Protein AF-A0A957GDH5-F1 (afdb_monomer_lite)

Sequence (197 aa):
MNHSPNLYALMIRLTAIHNGRLHSTQGHLAHAAFLNIVQQVDPVLSEALHDKNGRKPFTLSPLHGFGHGHKGQLNISAGQSGWLRVTLLDPTLFQTFIRYFLEGHTAPTLRLERMQFAISEILSTPGSHPLAGSTSLAELEAKWAAIPNPPTTIPLTFRTPTAFTMRNSPFRHMHILPDPPLVFGELASYWDGLTGS

Structure (mmCIF, N/CA/C/O backbone):
data_AF-A0A957GDH5-F1
#
_entry.id   AF-A0A957GDH5-F1
#
loop_
_atom_site.group_PDB
_atom_site.id
_atom_site.type_symbol
_atom_site.label_atom_id
_atom_site.label_alt_id
_atom_site.label_comp_id
_atom_site.label_asym_id
_atom_site.label_entity_id
_atom_site.label_seq_id
_atom_site.pdbx_PDB_ins_code
_atom_site.Cartn_x
_atom_site.Cartn_y
_atom_site.Cartn_z
_atom_site.occupancy
_atom_site.B_iso_or_equiv
_atom_site.auth_seq_id
_atom_site.auth_comp_id
_atom_site.auth_asym_id
_atom_site.auth_atom_id
_atom_site.pdbx_PDB_model_num
ATOM 1 N N . MET A 1 1 ? 1.009 5.522 -27.003 1.00 44.62 1 MET A N 1
ATOM 2 C CA . MET A 1 1 ? -0.258 4.805 -26.740 1.00 44.62 1 MET A CA 1
ATOM 3 C C . MET A 1 1 ? -0.539 4.939 -25.255 1.00 44.62 1 MET A C 1
ATOM 5 O O . MET A 1 1 ? 0.403 4.799 -24.489 1.00 44.62 1 MET A O 1
ATOM 9 N N . ASN A 1 2 ? -1.758 5.304 -24.852 1.00 53.12 2 ASN A N 1
ATOM 10 C CA . ASN A 1 2 ? -2.101 5.427 -23.433 1.00 53.12 2 ASN A CA 1
ATOM 11 C C . ASN A 1 2 ? -2.545 4.043 -22.953 1.00 53.12 2 ASN A C 1
ATOM 13 O O . ASN A 1 2 ? -3.571 3.541 -23.412 1.00 53.12 2 ASN A O 1
ATOM 17 N N . HIS A 1 3 ? -1.742 3.393 -22.119 1.00 72.50 3 HIS A N 1
ATOM 18 C CA . HIS A 1 3 ? -2.070 2.075 -21.591 1.00 72.50 3 HIS A CA 1
ATOM 19 C C . HIS A 1 3 ? -2.931 2.248 -20.339 1.00 72.50 3 HIS A C 1
ATOM 21 O O . HIS A 1 3 ? -2.605 3.053 -19.470 1.00 72.50 3 HIS A O 1
ATOM 27 N N . SER A 1 4 ? -4.038 1.509 -20.231 1.00 81.44 4 SER A N 1
ATOM 28 C CA . SER A 1 4 ? -4.811 1.489 -18.987 1.00 81.44 4 SER A CA 1
ATOM 29 C C . SER A 1 4 ? -3.914 1.008 -17.839 1.00 81.44 4 SER A C 1
ATOM 31 O O . SER A 1 4 ? -3.176 0.035 -18.023 1.00 81.44 4 SER A O 1
ATOM 33 N N . PRO A 1 5 ? -3.940 1.668 -16.667 1.00 85.31 5 PRO A N 1
ATOM 34 C CA . PRO A 1 5 ? -3.091 1.274 -15.555 1.00 85.31 5 PRO A CA 1
ATOM 35 C C . PRO A 1 5 ? -3.451 -0.137 -15.088 1.00 85.31 5 PRO A C 1
ATOM 37 O O . PRO A 1 5 ? -4.618 -0.522 -15.092 1.00 85.31 5 PRO A O 1
ATOM 40 N N . ASN A 1 6 ? -2.441 -0.898 -14.680 1.00 92.69 6 ASN A N 1
ATOM 41 C CA . ASN A 1 6 ? -2.612 -2.203 -14.036 1.00 92.69 6 ASN A CA 1
ATOM 42 C C . ASN A 1 6 ? -1.794 -2.349 -12.745 1.00 92.69 6 ASN A C 1
ATOM 44 O O . ASN A 1 6 ? -1.916 -3.354 -12.051 1.00 92.69 6 ASN A O 1
ATOM 48 N N . LEU A 1 7 ? -1.024 -1.318 -12.391 1.00 95.75 7 LEU A N 1
ATOM 49 C CA . LEU A 1 7 ? -0.280 -1.201 -11.147 1.00 95.75 7 LEU A CA 1
ATOM 50 C C . LEU A 1 7 ? -0.734 0.063 -10.421 1.00 95.75 7 LEU A C 1
ATOM 52 O O . LEU A 1 7 ? -0.717 1.156 -10.993 1.00 95.75 7 LEU A O 1
ATOM 56 N N . TYR A 1 8 ? -1.099 -0.073 -9.150 1.00 97.50 8 TYR A N 1
ATOM 57 C CA . TYR A 1 8 ? -1.657 1.018 -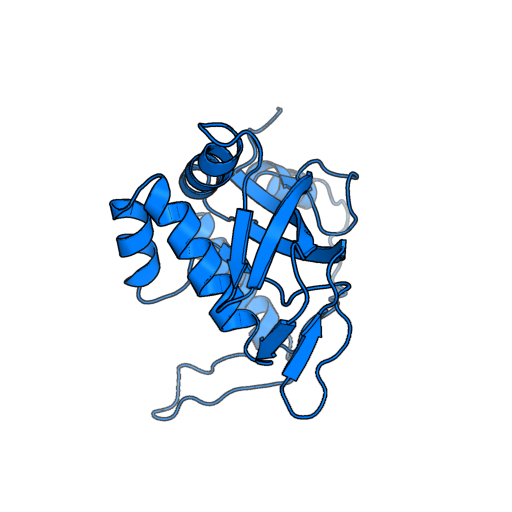8.356 1.00 97.50 8 TYR A CA 1
ATOM 58 C C . TYR A 1 8 ? -0.946 1.147 -7.012 1.00 97.50 8 TYR A C 1
ATOM 60 O O . TYR A 1 8 ? -0.637 0.156 -6.352 1.00 97.50 8 TYR A O 1
ATOM 68 N N . ALA A 1 9 ? -0.737 2.382 -6.575 1.00 97.75 9 ALA A N 1
ATOM 69 C CA . ALA A 1 9 ? -0.311 2.758 -5.240 1.00 97.75 9 ALA A CA 1
ATOM 70 C C . ALA A 1 9 ? -1.276 3.824 -4.712 1.00 97.75 9 ALA A C 1
ATOM 72 O O . ALA A 1 9 ? -1.315 4.952 -5.201 1.00 97.75 9 ALA A O 1
ATOM 73 N N . LEU A 1 10 ? -2.068 3.440 -3.719 1.00 97.56 10 LEU A N 1
ATOM 74 C CA . LEU A 1 10 ? -3.101 4.248 -3.096 1.00 97.56 10 LEU A CA 1
ATOM 75 C C . LEU A 1 10 ? -2.605 4.760 -1.748 1.00 97.56 10 LEU A C 1
ATOM 77 O O . LEU A 1 10 ? -2.034 4.002 -0.961 1.00 97.56 10 LEU A O 1
ATOM 81 N N . MET A 1 11 ? -2.873 6.026 -1.458 1.00 97.44 11 MET A N 1
ATOM 82 C CA . MET A 1 11 ? -2.722 6.608 -0.128 1.00 97.44 11 MET A CA 1
ATOM 83 C C . MET A 1 11 ? -4.110 6.932 0.406 1.00 97.44 11 MET A C 1
ATOM 85 O O . MET A 1 11 ? -4.812 7.770 -0.154 1.00 97.44 11 MET A O 1
ATOM 89 N N . ILE A 1 12 ? -4.507 6.248 1.474 1.00 96.50 12 ILE A N 1
ATOM 90 C CA . ILE A 1 12 ? -5.831 6.369 2.085 1.00 96.50 12 ILE A CA 1
ATOM 91 C C . ILE A 1 12 ? -5.695 7.201 3.351 1.00 96.50 12 ILE A C 1
ATOM 93 O O . ILE A 1 12 ? -4.958 6.817 4.267 1.00 96.50 12 ILE A O 1
ATOM 97 N N . ARG A 1 13 ? -6.394 8.334 3.406 1.00 96.75 13 ARG A N 1
ATOM 98 C CA . ARG A 1 13 ? -6.411 9.202 4.579 1.00 96.75 13 ARG A CA 1
ATOM 99 C C . ARG A 1 13 ? -7.365 8.642 5.616 1.00 96.75 13 ARG A C 1
ATOM 101 O O . ARG A 1 13 ? -8.547 8.452 5.345 1.00 96.75 13 ARG A O 1
ATOM 108 N N . LEU A 1 14 ? -6.839 8.408 6.810 1.00 96.31 14 LEU A N 1
ATOM 109 C CA . LEU A 1 14 ? -7.567 7.859 7.945 1.00 96.31 14 LEU A CA 1
ATOM 110 C C . LEU A 1 14 ? -7.662 8.916 9.037 1.00 96.31 14 LEU A C 1
ATOM 112 O O . LEU A 1 14 ? -6.634 9.448 9.452 1.00 96.31 14 LEU A O 1
ATOM 116 N N . THR A 1 15 ? -8.865 9.174 9.540 1.00 97.25 15 THR A N 1
ATOM 117 C CA . THR A 1 15 ? -9.100 10.060 10.687 1.00 97.25 15 THR A CA 1
ATOM 118 C C . THR A 1 15 ? -9.806 9.284 11.788 1.00 97.25 15 THR A C 1
ATOM 120 O O . THR A 1 15 ? -10.878 8.723 11.569 1.00 97.25 15 THR A O 1
ATOM 123 N N . ALA A 1 16 ? -9.205 9.221 12.974 1.00 96.88 16 ALA A N 1
ATOM 124 C CA . ALA A 1 16 ? -9.769 8.485 14.098 1.00 96.88 16 ALA A CA 1
ATOM 125 C C . ALA A 1 16 ? -11.077 9.128 14.576 1.00 96.88 16 ALA A C 1
ATOM 127 O O . ALA A 1 16 ? -11.121 10.329 14.842 1.00 96.88 16 ALA A O 1
ATOM 128 N N . ILE A 1 17 ? -12.135 8.329 14.713 1.00 97.12 17 ILE A N 1
ATOM 129 C CA . ILE A 1 17 ? -13.461 8.824 15.122 1.00 97.12 17 ILE A CA 1
ATOM 130 C C . ILE A 1 17 ? -13.530 9.033 16.642 1.00 97.12 17 ILE A C 1
ATOM 132 O O . ILE A 1 17 ? -14.209 9.932 17.128 1.00 97.12 17 ILE A O 1
ATOM 136 N N . HIS A 1 18 ? -12.797 8.223 17.402 1.00 96.94 18 HIS A N 1
ATOM 137 C CA . HIS A 1 18 ? -12.771 8.259 18.859 1.00 96.94 18 HIS A CA 1
ATOM 138 C C . HIS A 1 18 ? -11.351 8.029 19.386 1.00 96.94 18 HIS A C 1
ATOM 140 O O . HIS A 1 18 ? -10.468 7.567 18.662 1.00 96.94 18 HIS A O 1
ATOM 146 N N . ASN A 1 19 ? -11.138 8.329 20.669 1.00 96.81 19 ASN A N 1
ATOM 147 C CA . ASN A 1 19 ? -9.890 8.005 21.356 1.00 96.81 19 ASN A CA 1
ATOM 148 C C . ASN A 1 19 ? -9.729 6.484 21.480 1.00 96.81 19 ASN A C 1
ATOM 150 O O . ASN A 1 19 ? -10.710 5.758 21.668 1.00 96.81 19 ASN A O 1
ATOM 154 N N . GLY A 1 20 ? -8.492 5.999 21.467 1.00 94.19 20 GLY A N 1
ATOM 155 C CA . GLY A 1 20 ? -8.203 4.619 21.830 1.00 94.19 20 GLY A CA 1
ATOM 156 C C . GLY A 1 20 ? -6.761 4.214 21.581 1.00 94.19 20 GLY A C 1
ATOM 157 O O . GLY A 1 20 ? -5.855 5.047 21.529 1.00 94.19 20 GLY A O 1
ATOM 158 N N . ARG A 1 21 ? -6.540 2.902 21.501 1.00 92.00 21 ARG A N 1
ATOM 159 C CA . ARG A 1 21 ? -5.210 2.310 21.357 1.00 92.00 21 ARG A CA 1
ATOM 160 C C . ARG A 1 21 ? -5.215 1.243 20.277 1.00 92.00 21 ARG A C 1
ATOM 162 O O . ARG A 1 21 ? -6.185 0.499 20.166 1.00 92.00 21 ARG A O 1
ATOM 169 N N . LEU A 1 22 ? -4.114 1.157 19.539 1.00 89.88 22 LEU A N 1
ATOM 170 C CA . LEU A 1 22 ? -3.811 0.055 18.629 1.00 89.88 22 LEU A CA 1
ATOM 171 C C . LEU A 1 22 ? -2.567 -0.686 19.101 1.00 89.88 22 LEU A C 1
ATOM 173 O O . LEU A 1 22 ? -1.592 -0.063 19.529 1.00 89.88 22 LEU A O 1
ATOM 177 N N . HIS A 1 23 ? -2.567 -2.007 18.975 1.00 86.00 23 HIS A N 1
ATOM 178 C CA . HIS A 1 23 ? -1.349 -2.787 19.172 1.00 86.00 23 HIS A CA 1
ATOM 179 C C . HIS A 1 23 ? -0.345 -2.529 18.038 1.00 86.00 23 HIS A C 1
ATOM 181 O O . HIS A 1 23 ? -0.705 -2.209 16.902 1.00 86.00 23 HIS A O 1
ATOM 187 N N . SER A 1 24 ? 0.947 -2.672 18.336 1.00 70.38 24 SER A N 1
ATOM 188 C CA . SER A 1 24 ? 2.042 -2.403 17.395 1.00 70.38 24 SER A CA 1
ATOM 189 C C . SER A 1 24 ? 2.100 -3.362 16.202 1.00 70.38 24 SER A C 1
ATOM 191 O O . SER A 1 24 ? 2.853 -3.103 15.264 1.00 70.38 24 SER A O 1
ATOM 193 N N . THR A 1 25 ? 1.281 -4.417 16.164 1.00 73.94 25 THR A N 1
ATOM 194 C CA . THR A 1 25 ? 1.127 -5.341 15.025 1.00 73.94 25 THR A CA 1
ATOM 195 C C . THR A 1 25 ? 0.316 -4.731 13.878 1.00 73.94 25 THR A C 1
ATOM 197 O O . THR A 1 25 ? -0.559 -5.373 13.295 1.00 73.94 25 THR A O 1
ATOM 200 N N . GLN A 1 26 ? 0.613 -3.480 13.530 1.00 74.69 26 GLN A N 1
ATOM 201 C CA . GLN A 1 26 ? -0.149 -2.685 12.568 1.00 74.69 26 GLN A CA 1
ATOM 202 C C . GLN A 1 26 ? -0.231 -3.349 11.188 1.00 74.69 26 GLN A C 1
ATOM 204 O O . GLN A 1 26 ? -1.259 -3.236 10.532 1.00 74.69 26 GLN A O 1
ATOM 209 N N . GLY A 1 27 ? 0.800 -4.098 10.773 1.00 79.75 27 GLY A N 1
ATOM 210 C CA . GLY A 1 27 ? 0.798 -4.828 9.500 1.00 79.75 27 GLY A CA 1
ATOM 211 C C . GLY A 1 27 ? -0.289 -5.908 9.415 1.00 79.75 27 GLY A C 1
ATOM 212 O O . GLY A 1 27 ? -1.018 -5.964 8.429 1.00 79.75 27 GLY A O 1
ATOM 213 N N . HIS A 1 28 ? -0.463 -6.722 10.465 1.00 84.38 28 HIS A N 1
ATOM 214 C CA . HIS A 1 28 ? -1.539 -7.723 10.507 1.00 84.38 28 HIS A CA 1
ATOM 215 C C . HIS A 1 28 ? -2.920 -7.071 10.575 1.00 84.38 28 HIS A C 1
ATOM 217 O O . HIS A 1 28 ? -3.854 -7.542 9.930 1.00 84.38 28 HIS A O 1
ATOM 223 N N . LEU A 1 29 ? -3.041 -5.968 11.317 1.00 88.06 29 LEU A N 1
ATOM 224 C CA . LEU A 1 29 ? -4.296 -5.227 11.418 1.00 88.06 29 LEU A CA 1
ATOM 225 C C . LEU A 1 29 ? -4.695 -4.619 10.073 1.00 88.06 29 LEU A C 1
ATOM 227 O O . LEU A 1 29 ? -5.838 -4.780 9.652 1.00 88.06 29 LEU A O 1
ATOM 231 N N . ALA A 1 30 ? -3.751 -3.980 9.378 1.00 90.56 30 ALA A N 1
ATOM 232 C CA . ALA A 1 30 ? -3.972 -3.440 8.043 1.00 90.56 30 ALA A CA 1
ATOM 233 C C . ALA A 1 30 ? -4.367 -4.551 7.062 1.00 90.56 30 ALA A C 1
ATOM 235 O O . ALA A 1 30 ? -5.313 -4.378 6.299 1.00 90.56 30 ALA A O 1
ATOM 236 N N . HIS A 1 31 ? -3.697 -5.707 7.116 1.00 91.88 31 HIS A N 1
ATOM 237 C CA . HIS A 1 31 ? -4.020 -6.855 6.268 1.00 91.88 31 HIS A CA 1
ATOM 238 C C . HIS A 1 31 ? -5.434 -7.389 6.515 1.00 91.88 31 HIS A C 1
ATOM 240 O O . HIS A 1 31 ? -6.183 -7.598 5.564 1.00 91.88 31 HIS A O 1
ATOM 246 N N . ALA A 1 32 ? -5.830 -7.570 7.776 1.00 91.00 32 ALA A N 1
ATOM 247 C CA . ALA A 1 32 ? -7.188 -7.986 8.114 1.00 91.00 32 ALA A CA 1
ATOM 248 C C . ALA A 1 32 ? -8.232 -6.949 7.665 1.00 91.00 32 ALA A C 1
ATOM 250 O O . ALA A 1 32 ? -9.254 -7.314 7.092 1.00 91.00 32 ALA A O 1
ATOM 251 N N . ALA A 1 33 ? -7.972 -5.655 7.872 1.00 92.50 33 ALA A N 1
ATOM 252 C CA . ALA A 1 33 ? -8.868 -4.591 7.424 1.00 92.50 33 ALA A CA 1
ATOM 253 C C . ALA A 1 33 ? -9.019 -4.555 5.899 1.00 92.50 33 ALA A C 1
ATOM 255 O O . ALA A 1 33 ? -10.134 -4.409 5.405 1.00 92.50 33 ALA A O 1
ATOM 256 N N . PHE A 1 34 ? -7.923 -4.739 5.161 1.00 95.12 34 PHE A N 1
ATOM 257 C CA . PHE A 1 34 ? -7.943 -4.825 3.704 1.00 95.12 34 PHE A CA 1
ATOM 258 C C . PHE A 1 34 ? -8.817 -5.988 3.219 1.00 95.12 34 PHE A C 1
ATOM 260 O O . PHE A 1 34 ? -9.721 -5.769 2.416 1.00 95.12 34 PHE A O 1
ATOM 267 N N . LEU A 1 35 ? -8.616 -7.200 3.748 1.00 94.50 35 LEU A N 1
ATOM 268 C CA . LEU A 1 35 ? -9.430 -8.359 3.363 1.00 94.50 35 LEU A CA 1
ATOM 269 C C . LEU A 1 35 ? -10.904 -8.201 3.751 1.00 94.50 35 LEU A C 1
ATOM 271 O O . LEU A 1 35 ? -11.767 -8.597 2.976 1.00 94.50 35 LEU A O 1
ATOM 275 N N . ASN A 1 36 ? -11.207 -7.573 4.891 1.00 92.88 36 ASN A N 1
ATOM 276 C CA . ASN A 1 36 ? -12.587 -7.269 5.285 1.00 92.88 36 ASN A CA 1
ATOM 277 C C . ASN A 1 36 ? -13.267 -6.279 4.325 1.00 92.88 36 ASN A C 1
ATOM 279 O O . ASN A 1 36 ? -14.472 -6.372 4.105 1.00 92.88 36 ASN A O 1
ATOM 283 N N . ILE A 1 37 ? -12.524 -5.315 3.773 1.00 93.19 37 ILE A N 1
ATOM 284 C CA . ILE A 1 37 ? -13.043 -4.394 2.752 1.00 93.19 37 ILE A CA 1
ATOM 285 C C . ILE A 1 37 ? -13.330 -5.160 1.461 1.00 93.19 37 ILE A C 1
ATOM 287 O O . ILE A 1 37 ? -14.431 -5.062 0.928 1.00 93.19 37 ILE A O 1
ATOM 291 N N . VAL A 1 38 ? -12.376 -5.971 0.993 1.00 95.12 38 VAL A N 1
ATOM 292 C CA . VAL A 1 38 ? -12.567 -6.797 -0.209 1.00 95.12 38 VAL A CA 1
ATOM 293 C C . VAL A 1 38 ? -13.747 -7.751 -0.021 1.00 95.12 38 VAL A C 1
ATOM 295 O O . VAL A 1 38 ? -14.595 -7.832 -0.896 1.00 95.12 38 VAL A O 1
ATOM 298 N N . GLN A 1 39 ? -13.870 -8.392 1.144 1.00 94.81 39 GLN A N 1
ATOM 299 C CA . GLN A 1 39 ? -14.944 -9.340 1.453 1.00 94.81 39 GLN A CA 1
ATOM 300 C C . GLN A 1 39 ? -16.341 -8.713 1.385 1.00 94.81 39 GLN A C 1
ATOM 302 O O . GLN A 1 39 ? -17.285 -9.389 0.993 1.00 94.81 39 GLN A O 1
ATOM 307 N N . GLN A 1 40 ? -16.490 -7.438 1.754 1.00 92.00 40 GLN A N 1
ATOM 308 C CA . GLN A 1 40 ? -17.781 -6.742 1.679 1.00 92.00 40 GLN A CA 1
ATOM 309 C C . GLN A 1 40 ? -18.260 -6.523 0.242 1.00 92.00 40 GLN A C 1
ATOM 311 O O . GLN A 1 40 ? -19.450 -6.316 0.022 1.00 92.00 40 GLN A O 1
ATOM 316 N N . VAL A 1 41 ? -17.345 -6.573 -0.724 1.00 94.00 41 VAL A N 1
ATOM 317 C CA . VAL A 1 41 ? -17.631 -6.326 -2.138 1.00 94.00 41 VAL A CA 1
ATOM 318 C C . VAL A 1 41 ? -17.583 -7.611 -2.964 1.00 94.00 41 VAL A C 1
ATOM 320 O O . VAL A 1 41 ? -18.378 -7.777 -3.887 1.00 94.00 41 VAL A O 1
ATOM 323 N N . ASP A 1 42 ? -16.644 -8.499 -2.651 1.00 95.69 42 ASP A N 1
ATOM 324 C CA . ASP A 1 42 ? -16.438 -9.798 -3.284 1.00 95.69 42 ASP A CA 1
ATOM 325 C C . ASP A 1 42 ? -15.860 -10.796 -2.253 1.00 95.69 42 ASP A C 1
ATOM 327 O O . ASP A 1 42 ? -14.641 -10.857 -2.028 1.00 95.69 42 ASP A O 1
ATOM 331 N N . PRO A 1 43 ? -16.729 -11.581 -1.585 1.00 96.00 43 PRO A N 1
ATOM 332 C CA . PRO A 1 43 ? -16.304 -12.595 -0.624 1.00 96.00 43 PRO A CA 1
ATOM 333 C C . PRO A 1 43 ? -15.394 -13.667 -1.230 1.00 96.00 43 PRO A C 1
ATOM 335 O O . PRO A 1 43 ? -14.453 -14.100 -0.567 1.00 96.00 43 PRO A O 1
ATOM 338 N N . VAL A 1 44 ? -15.642 -14.060 -2.486 1.00 96.25 44 VAL A N 1
ATOM 339 C CA . VAL A 1 44 ? -14.895 -15.125 -3.173 1.00 96.25 44 VAL A CA 1
ATOM 340 C C . VAL A 1 44 ? -13.470 -14.663 -3.460 1.00 96.25 44 VAL A C 1
ATOM 342 O O . VAL A 1 44 ? -12.514 -15.394 -3.197 1.00 96.25 44 VAL A O 1
ATOM 345 N N . LEU A 1 45 ? -13.299 -13.424 -3.931 1.00 95.25 45 LEU A N 1
ATOM 346 C CA . LEU A 1 45 ? -11.972 -12.842 -4.121 1.00 95.25 45 LEU A CA 1
ATOM 347 C C . LEU A 1 45 ? -11.216 -12.711 -2.792 1.00 95.25 45 LEU A C 1
ATOM 349 O O . LEU A 1 45 ? -10.015 -12.977 -2.743 1.00 95.25 45 LEU A O 1
ATOM 353 N N . SER A 1 46 ? -11.896 -12.319 -1.711 1.00 95.50 46 SER A N 1
ATOM 354 C CA . SER A 1 46 ? -11.264 -12.207 -0.390 1.00 95.50 46 SER A CA 1
ATOM 355 C C . SER A 1 46 ? -10.758 -13.556 0.130 1.00 95.50 46 SER A C 1
ATOM 357 O O . SER A 1 46 ? -9.612 -13.644 0.577 1.00 95.50 46 SER A O 1
ATOM 359 N N . GLU A 1 47 ? -11.559 -14.619 -0.000 1.00 93.50 47 GLU A N 1
ATOM 360 C CA . GLU A 1 47 ? -11.168 -15.988 0.359 1.00 93.50 47 GLU A CA 1
ATOM 361 C C . GLU A 1 47 ? -9.986 -16.471 -0.492 1.00 93.50 47 GLU A C 1
ATOM 363 O O . GLU A 1 47 ? -8.962 -16.896 0.046 1.00 93.50 47 GLU A O 1
ATOM 368 N N . ALA A 1 48 ? -10.038 -16.268 -1.813 1.00 93.00 48 ALA A N 1
ATOM 369 C CA . ALA A 1 48 ? -8.934 -16.608 -2.707 1.00 93.00 48 ALA A CA 1
ATOM 370 C C . ALA A 1 48 ? -7.626 -15.873 -2.348 1.00 93.00 48 ALA A C 1
ATOM 372 O O . ALA A 1 48 ? -6.541 -16.452 -2.428 1.00 93.00 48 ALA A O 1
ATOM 373 N N . LEU A 1 49 ? -7.694 -14.603 -1.930 1.00 93.19 49 LEU A N 1
ATOM 374 C CA . LEU A 1 49 ? -6.532 -13.829 -1.468 1.00 93.19 49 LEU A CA 1
ATOM 375 C C . LEU A 1 49 ? -6.037 -14.257 -0.084 1.00 93.19 49 LEU A C 1
ATOM 377 O O . LEU A 1 49 ? -4.843 -14.111 0.219 1.00 93.19 49 LEU A O 1
ATOM 381 N N . HIS A 1 50 ? -6.937 -14.720 0.778 1.00 89.00 50 HIS A N 1
ATOM 382 C CA . HIS A 1 50 ? -6.599 -15.253 2.088 1.00 89.00 50 HIS A CA 1
ATOM 383 C C . HIS A 1 50 ? -5.809 -16.558 1.945 1.00 89.00 50 HIS A C 1
ATOM 385 O O . HIS A 1 50 ? -4.693 -16.636 2.466 1.00 89.00 50 HIS A O 1
ATOM 391 N N . ASP A 1 51 ? -6.336 -17.495 1.156 1.00 87.12 51 ASP A N 1
ATOM 392 C CA . ASP A 1 51 ? -5.831 -18.863 0.997 1.00 87.12 51 ASP A CA 1
ATOM 393 C C . ASP A 1 51 ? -4.672 -18.984 0.007 1.00 87.12 51 ASP A C 1
ATOM 395 O O . ASP A 1 51 ? -4.034 -20.036 -0.096 1.00 87.12 51 ASP A O 1
ATOM 399 N N . LYS A 1 52 ? -4.360 -17.904 -0.722 1.00 84.94 52 LYS A N 1
ATOM 400 C CA . LYS A 1 52 ? -3.242 -17.874 -1.666 1.00 84.94 52 LYS A CA 1
ATOM 401 C C . LYS A 1 52 ? -1.932 -18.224 -0.960 1.00 84.94 52 LYS A C 1
ATOM 403 O O . LYS A 1 52 ? -1.293 -17.391 -0.313 1.00 84.94 52 LYS A O 1
ATOM 408 N N . ASN A 1 53 ? -1.482 -19.452 -1.189 1.00 73.06 53 ASN A N 1
ATOM 409 C CA . ASN A 1 53 ? -0.147 -19.906 -0.842 1.00 73.06 53 ASN A CA 1
ATOM 410 C C . ASN A 1 53 ? 0.858 -19.248 -1.793 1.00 73.06 53 ASN A C 1
ATOM 412 O O . ASN A 1 53 ? 1.003 -19.651 -2.943 1.00 73.06 53 ASN A O 1
ATOM 416 N N . GLY A 1 54 ? 1.539 -18.201 -1.327 1.00 77.00 54 GLY A N 1
ATOM 417 C CA . GLY A 1 54 ? 2.550 -17.499 -2.114 1.00 77.00 54 GLY A CA 1
ATOM 418 C C . GLY A 1 54 ? 2.440 -15.983 -2.020 1.00 77.00 54 GLY A C 1
ATOM 419 O O . GLY A 1 54 ? 2.026 -15.432 -1.002 1.00 77.00 54 GLY A O 1
ATOM 420 N N . ARG A 1 55 ? 2.877 -15.299 -3.081 1.00 81.81 55 ARG A N 1
ATOM 421 C CA . ARG A 1 55 ? 2.875 -13.835 -3.138 1.00 81.81 55 ARG A CA 1
ATOM 422 C C . ARG A 1 55 ? 1.457 -13.323 -3.333 1.00 81.81 55 ARG A C 1
ATOM 424 O O . ARG A 1 55 ? 0.774 -13.707 -4.281 1.00 81.81 55 ARG A O 1
ATOM 431 N N . LYS A 1 56 ? 1.028 -12.436 -2.441 1.00 90.56 56 LYS A N 1
ATOM 432 C CA . LYS A 1 56 ? -0.241 -11.727 -2.581 1.00 90.56 56 LYS A CA 1
ATOM 433 C C . LYS A 1 56 ? -0.054 -10.564 -3.563 1.00 90.56 56 LYS A C 1
ATOM 435 O O . LYS A 1 56 ? 0.981 -9.904 -3.496 1.00 90.56 56 LYS A O 1
ATOM 440 N N . PRO A 1 57 ? -1.025 -10.276 -4.447 1.00 93.25 57 PRO A N 1
ATOM 441 C CA . PRO A 1 57 ? -0.927 -9.196 -5.433 1.00 93.25 57 PRO A CA 1
ATOM 442 C C . PRO A 1 57 ? -1.157 -7.808 -4.805 1.00 93.25 57 PRO A C 1
ATOM 444 O O . PRO A 1 57 ? -1.678 -6.900 -5.450 1.00 93.25 57 PRO A O 1
ATOM 447 N N . PHE A 1 58 ? -0.806 -7.635 -3.529 1.00 95.38 58 PHE A N 1
ATOM 448 C CA . PHE A 1 58 ? -0.936 -6.373 -2.820 1.00 95.38 58 PHE A CA 1
ATOM 449 C C . PHE A 1 58 ? 0.110 -6.214 -1.715 1.00 95.38 58 PHE A C 1
ATOM 451 O O . PHE A 1 58 ? 0.6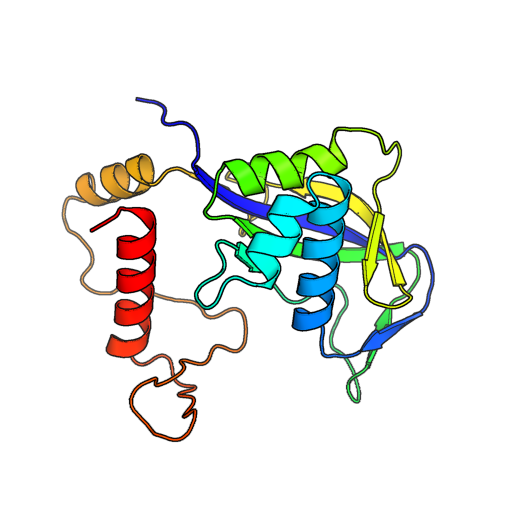17 -7.196 -1.171 1.00 95.38 58 PHE A O 1
ATOM 458 N N . THR A 1 59 ? 0.400 -4.966 -1.345 1.00 94.62 59 THR A N 1
ATOM 459 C CA . THR A 1 59 ? 1.180 -4.633 -0.143 1.00 94.62 59 THR A CA 1
ATOM 460 C C . THR A 1 59 ? 0.470 -3.568 0.679 1.00 94.62 59 THR A C 1
ATOM 462 O O . THR A 1 59 ? -0.312 -2.778 0.146 1.00 94.62 59 THR A O 1
ATOM 465 N N . LEU A 1 60 ? 0.745 -3.552 1.982 1.00 94.81 60 LEU A N 1
ATOM 466 C CA . LEU A 1 60 ? 0.183 -2.598 2.933 1.00 94.81 60 LEU A CA 1
ATOM 467 C C . LEU A 1 60 ? 1.311 -2.019 3.778 1.00 94.81 60 LEU A C 1
ATOM 469 O O . LEU A 1 60 ? 2.160 -2.764 4.273 1.00 94.81 60 LEU A O 1
ATOM 473 N N . SER A 1 61 ? 1.327 -0.701 3.953 1.00 91.75 61 SER A N 1
ATOM 474 C CA . SER A 1 61 ? 2.260 -0.066 4.881 1.00 91.75 61 SER A CA 1
ATOM 475 C C . SER A 1 61 ? 1.770 -0.166 6.330 1.00 91.75 61 SER A C 1
ATOM 477 O O . SER A 1 61 ? 0.576 -0.344 6.580 1.00 91.75 61 SER A O 1
ATOM 479 N N . PRO A 1 62 ? 2.660 0.052 7.312 1.00 89.31 62 PRO A N 1
ATOM 480 C CA . PRO A 1 62 ? 2.249 0.537 8.623 1.00 89.31 62 PRO A CA 1
ATOM 481 C C . PRO A 1 62 ? 1.446 1.840 8.511 1.00 89.31 62 PRO A C 1
ATOM 483 O O . PRO A 1 62 ? 1.483 2.527 7.483 1.00 89.31 62 PRO A O 1
ATOM 486 N N . LEU A 1 63 ? 0.752 2.209 9.586 1.00 90.88 63 LEU A N 1
ATOM 487 C CA . LEU A 1 63 ? 0.061 3.489 9.633 1.00 90.88 63 LEU A CA 1
ATOM 488 C C . LEU A 1 63 ? 1.076 4.629 9.764 1.00 90.88 63 LEU A C 1
ATOM 490 O O . LEU A 1 63 ? 1.923 4.634 10.657 1.00 90.88 63 LEU A O 1
ATOM 494 N N . HIS A 1 64 ? 0.962 5.628 8.898 1.00 90.94 64 HIS A N 1
ATOM 495 C CA . HIS A 1 64 ? 1.777 6.839 8.933 1.00 90.94 64 HIS A CA 1
ATOM 496 C C . HIS A 1 64 ? 1.017 7.980 9.615 1.00 90.94 64 HIS A C 1
ATOM 498 O O . HIS A 1 64 ? -0.200 8.063 9.503 1.00 90.94 64 HIS A O 1
ATOM 504 N N . GLY A 1 65 ? 1.720 8.888 10.298 1.00 90.81 65 GLY A N 1
ATOM 505 C CA . GLY A 1 65 ? 1.118 10.091 10.902 1.00 90.81 65 GLY A CA 1
ATOM 506 C C . GLY A 1 65 ? 0.478 9.895 12.283 1.00 90.81 65 GLY A C 1
ATOM 507 O O . GLY A 1 65 ? 0.144 10.873 12.943 1.00 90.81 65 GLY A O 1
ATOM 508 N N . PHE A 1 66 ? 0.382 8.656 12.776 1.00 90.19 66 PHE A N 1
ATOM 509 C CA . PHE A 1 66 ? -0.168 8.380 14.109 1.00 90.19 66 PHE A CA 1
ATOM 510 C C . PHE A 1 66 ? 0.876 8.372 15.240 1.00 90.19 66 PHE A C 1
ATOM 512 O O . PHE A 1 66 ? 0.522 8.228 16.406 1.00 90.19 66 PHE A O 1
ATOM 519 N N . GLY A 1 67 ? 2.154 8.581 14.910 1.00 86.31 67 GLY A N 1
ATOM 520 C CA . GLY A 1 67 ? 3.266 8.549 15.860 1.00 86.31 67 GLY A CA 1
ATOM 521 C C . GLY A 1 67 ? 3.846 7.148 16.055 1.00 86.31 67 GLY A C 1
ATOM 522 O O . GLY A 1 67 ? 3.565 6.224 15.293 1.00 86.31 67 GLY A O 1
ATOM 523 N N . HIS A 1 68 ? 4.691 7.004 17.073 1.00 80.06 68 HIS A N 1
ATOM 524 C CA . HIS A 1 68 ? 5.336 5.738 17.412 1.00 80.06 68 HIS A CA 1
ATOM 525 C C . HIS A 1 68 ? 4.662 5.122 18.635 1.00 80.06 68 HIS A C 1
ATOM 527 O O . HIS A 1 68 ? 4.328 5.818 19.593 1.00 80.06 68 HIS A O 1
ATOM 533 N N . GLY A 1 69 ? 4.468 3.804 18.603 1.00 79.62 69 GLY A N 1
ATOM 534 C CA . GLY A 1 69 ? 3.945 3.088 19.758 1.00 79.62 69 GLY A CA 1
ATOM 535 C C . GLY A 1 69 ? 4.958 3.065 20.904 1.00 79.62 69 GLY A C 1
ATOM 536 O O . GLY A 1 69 ? 6.156 2.907 20.680 1.00 79.62 69 GLY A O 1
ATOM 537 N N . HIS A 1 70 ? 4.475 3.164 22.138 1.00 78.06 70 HIS A N 1
ATOM 538 C CA . HIS A 1 70 ? 5.265 2.969 23.349 1.00 78.06 70 HIS A CA 1
ATOM 539 C C . HIS A 1 70 ? 4.830 1.661 24.018 1.00 78.06 70 HIS A C 1
ATOM 541 O O . HIS A 1 70 ? 3.635 1.409 24.166 1.00 78.06 70 HIS A O 1
ATOM 547 N N . LYS A 1 71 ? 5.787 0.804 24.405 1.00 81.44 71 LYS A N 1
ATOM 548 C CA . LYS A 1 71 ? 5.513 -0.540 24.965 1.00 81.44 71 LYS A CA 1
ATOM 549 C C . LYS A 1 71 ? 4.544 -1.376 24.105 1.00 81.44 71 LYS A C 1
ATOM 551 O O . LYS A 1 71 ? 3.668 -2.058 24.624 1.00 81.44 71 LYS A O 1
ATOM 556 N N . GLY A 1 72 ? 4.676 -1.290 22.779 1.00 82.56 72 GLY A N 1
ATOM 557 C CA . GLY A 1 72 ? 3.837 -2.048 21.845 1.00 82.56 72 GLY A CA 1
ATOM 558 C C . GLY A 1 72 ? 2.406 -1.522 21.676 1.00 82.56 72 GLY A C 1
ATOM 559 O O . GLY A 1 72 ? 1.595 -2.192 21.044 1.00 82.56 72 GLY A O 1
ATOM 560 N N . GLN A 1 73 ? 2.083 -0.336 22.202 1.00 87.25 73 GLN A N 1
ATOM 561 C CA . GLN A 1 73 ? 0.779 0.304 22.017 1.00 87.25 73 GLN A CA 1
ATOM 562 C C . GLN A 1 73 ? 0.920 1.700 21.417 1.00 87.25 73 GLN A C 1
ATOM 564 O O . GLN A 1 73 ? 1.736 2.509 21.855 1.00 87.25 73 GLN A O 1
ATOM 569 N N . LEU A 1 74 ? 0.090 1.990 20.424 1.00 90.12 74 LEU A N 1
ATOM 570 C CA . LEU A 1 74 ? -0.056 3.290 19.793 1.00 90.12 74 LEU A CA 1
ATOM 571 C C . LEU A 1 74 ? -1.313 3.964 20.347 1.00 90.12 74 LEU A C 1
ATOM 573 O O . LEU A 1 74 ? -2.415 3.462 20.137 1.00 90.12 74 LEU A O 1
ATOM 577 N N . ASN A 1 75 ? -1.150 5.076 21.063 1.00 92.62 75 ASN A N 1
ATOM 578 C CA . ASN A 1 75 ? -2.278 5.889 21.519 1.00 92.62 75 ASN A CA 1
ATOM 579 C C . ASN A 1 75 ? -2.745 6.782 20.370 1.00 92.62 75 ASN A C 1
ATOM 581 O O . ASN A 1 75 ? -1.926 7.470 19.766 1.00 92.62 75 ASN A O 1
ATOM 585 N N . ILE A 1 76 ? -4.046 6.774 20.096 1.00 94.56 76 ILE A N 1
ATOM 586 C CA . ILE A 1 76 ? -4.656 7.559 19.027 1.00 94.56 76 ILE A CA 1
ATOM 587 C C . ILE A 1 76 ? -5.765 8.419 19.621 1.00 94.56 76 ILE A C 1
ATOM 589 O O . ILE A 1 76 ? -6.664 7.908 20.295 1.00 94.56 76 ILE A O 1
ATOM 593 N N . SER A 1 77 ? -5.701 9.719 19.358 1.00 95.75 77 SER A N 1
ATOM 594 C CA . SER A 1 77 ? -6.733 10.675 19.763 1.00 95.75 77 SER A CA 1
ATOM 595 C C . SER A 1 77 ? -7.809 10.808 18.685 1.00 95.75 77 SER A C 1
ATOM 597 O O . SER A 1 77 ? -7.518 10.722 17.494 1.00 95.75 77 SER A O 1
ATOM 599 N N . ALA A 1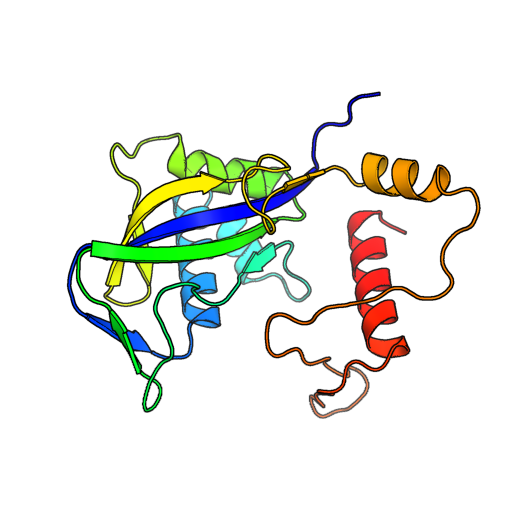 78 ? -9.048 11.075 19.088 1.00 97.44 78 ALA A N 1
ATOM 600 C CA . ALA A 1 78 ? -10.128 11.447 18.184 1.00 97.44 78 ALA A CA 1
ATOM 601 C C . ALA A 1 78 ? -9.707 12.656 17.331 1.00 97.44 78 ALA A C 1
ATOM 603 O O . ALA A 1 78 ? -9.065 13.585 17.823 1.00 97.44 78 ALA A O 1
ATOM 604 N N . GLY A 1 79 ? -10.029 12.623 16.040 1.00 96.94 79 GLY A N 1
ATOM 605 C CA . GLY A 1 79 ? -9.614 13.626 15.059 1.00 96.94 79 GLY A CA 1
ATOM 606 C C . GLY A 1 79 ? -8.163 13.496 14.578 1.00 96.94 79 GLY A C 1
ATOM 607 O O . GLY A 1 79 ? -7.808 14.096 13.560 1.00 96.94 79 GLY A O 1
ATOM 608 N N . GLN A 1 80 ? -7.320 12.687 15.234 1.00 96.62 80 GLN A N 1
ATOM 609 C CA . GLN A 1 80 ? -5.966 12.434 14.747 1.00 96.62 80 GLN A CA 1
ATOM 610 C C . GLN A 1 80 ? -6.033 11.768 13.375 1.00 96.62 80 GLN A C 1
ATOM 612 O O . GLN A 1 80 ? -6.791 10.819 13.161 1.00 96.62 80 GLN A O 1
ATOM 617 N N . SER A 1 81 ? -5.237 12.288 12.445 1.00 96.75 81 SER A N 1
ATOM 618 C CA . SER A 1 81 ? -5.240 11.846 11.058 1.00 96.75 81 SER A CA 1
ATOM 619 C C . SER A 1 81 ? -3.887 11.292 10.642 1.00 96.75 81 SER A C 1
ATOM 621 O O . SER A 1 81 ? -2.841 11.744 11.105 1.00 96.75 81 SER A O 1
ATOM 623 N N . GLY A 1 82 ? -3.921 10.339 9.725 1.00 95.50 82 GLY A N 1
ATOM 624 C CA . GLY A 1 82 ? -2.745 9.706 9.165 1.00 95.50 82 GLY A CA 1
ATOM 625 C C . GLY A 1 82 ? -3.069 8.993 7.861 1.00 95.50 82 GLY A C 1
ATOM 626 O O . GLY A 1 82 ? -4.123 9.216 7.264 1.00 95.50 82 GLY A O 1
ATOM 627 N N . TRP A 1 83 ? -2.155 8.137 7.419 1.00 95.94 83 TRP A N 1
ATOM 628 C CA . TRP A 1 83 ? -2.243 7.488 6.118 1.00 95.94 83 TRP A CA 1
ATOM 629 C C . TRP A 1 83 ? -1.975 5.991 6.192 1.00 95.94 83 TRP A C 1
ATOM 631 O O . TRP A 1 83 ? -1.065 5.547 6.894 1.00 95.94 83 TRP A O 1
ATOM 641 N N . LEU A 1 84 ? -2.716 5.233 5.391 1.00 95.50 84 LEU A N 1
ATOM 642 C CA . LEU A 1 84 ? -2.406 3.854 5.035 1.00 95.50 84 LEU A CA 1
ATOM 643 C C . LEU A 1 84 ? -2.061 3.803 3.546 1.00 95.50 84 LEU A C 1
ATOM 645 O O . LEU A 1 84 ? -2.838 4.276 2.716 1.00 95.50 84 LEU A O 1
ATOM 649 N N . ARG A 1 85 ? -0.909 3.225 3.202 1.00 96.62 85 ARG A N 1
ATOM 650 C CA . ARG A 1 85 ? -0.546 2.964 1.810 1.00 96.62 85 ARG A CA 1
ATOM 651 C C . ARG A 1 85 ? -0.952 1.550 1.424 1.00 96.62 85 ARG A C 1
ATOM 653 O O . ARG A 1 85 ? -0.603 0.599 2.121 1.00 96.62 85 ARG A O 1
ATOM 660 N N . VAL A 1 86 ? -1.615 1.424 0.282 1.00 97.44 86 VAL A N 1
ATOM 661 C CA . VAL A 1 86 ? -2.004 0.152 -0.333 1.00 97.44 86 VAL A CA 1
ATOM 662 C C . VAL A 1 86 ? -1.409 0.103 -1.732 1.00 97.44 86 VAL A C 1
ATOM 664 O O . VAL A 1 86 ? -1.628 1.026 -2.508 1.00 97.44 86 VAL A O 1
ATOM 667 N N . THR A 1 87 ? -0.668 -0.942 -2.090 1.00 97.31 87 THR A N 1
ATOM 668 C CA . THR A 1 87 ? -0.307 -1.176 -3.500 1.00 97.31 87 THR A CA 1
ATOM 669 C C . THR A 1 87 ? -1.043 -2.383 -4.025 1.00 97.31 87 THR A C 1
ATOM 671 O O . THR A 1 87 ? -1.104 -3.381 -3.317 1.00 97.31 87 THR A O 1
ATOM 674 N N . LEU A 1 88 ? -1.537 -2.317 -5.256 1.00 97.06 88 LEU A N 1
ATOM 675 C CA . LEU A 1 88 ? -2.285 -3.384 -5.912 1.00 97.06 88 LEU A CA 1
ATOM 676 C C . LEU A 1 88 ? -1.630 -3.670 -7.262 1.00 97.06 88 LEU A C 1
ATOM 678 O O . LEU A 1 88 ? -1.390 -2.749 -8.044 1.00 97.06 88 LEU A O 1
ATOM 682 N N . LEU A 1 89 ? -1.316 -4.939 -7.499 1.00 94.94 89 LEU A N 1
ATOM 683 C CA . LEU A 1 89 ? -0.669 -5.435 -8.716 1.00 94.94 89 LEU A CA 1
ATOM 684 C C . LEU A 1 89 ? -1.649 -6.217 -9.608 1.00 94.94 89 LEU A C 1
ATOM 686 O O . LEU A 1 89 ? -1.228 -6.915 -10.521 1.00 94.94 89 LEU A O 1
ATOM 690 N N . ASP A 1 90 ? -2.945 -6.137 -9.302 1.00 92.12 90 ASP A N 1
ATOM 691 C CA . ASP A 1 90 ? -4.023 -6.809 -10.020 1.00 92.12 90 ASP A CA 1
ATOM 692 C C . ASP A 1 90 ? -5.173 -5.806 -10.270 1.00 92.12 90 ASP A C 1
ATOM 694 O O . ASP A 1 90 ? -5.680 -5.207 -9.309 1.00 92.12 90 ASP A O 1
ATOM 698 N N . PRO A 1 91 ? -5.582 -5.577 -11.534 1.00 92.94 91 PRO A N 1
ATOM 699 C CA . PRO A 1 91 ? -6.647 -4.630 -11.866 1.00 92.94 91 PRO A CA 1
ATOM 700 C C . PRO A 1 91 ? -8.012 -4.998 -11.283 1.00 92.94 91 PRO A C 1
ATOM 702 O O . PRO A 1 91 ? -8.747 -4.107 -10.857 1.00 92.94 91 PRO A O 1
ATOM 705 N N . THR A 1 92 ? -8.349 -6.288 -11.234 1.00 93.00 92 THR A N 1
ATOM 706 C CA . THR A 1 92 ? -9.623 -6.782 -10.686 1.00 93.00 92 THR A CA 1
ATOM 707 C C . THR A 1 92 ? -9.699 -6.492 -9.191 1.00 93.00 92 THR A C 1
ATOM 709 O O . THR A 1 92 ? -10.721 -6.022 -8.684 1.00 93.00 92 THR A O 1
ATOM 712 N N . LEU A 1 93 ? -8.587 -6.684 -8.480 1.00 95.44 93 LEU A N 1
ATOM 713 C CA . LEU A 1 93 ? -8.457 -6.337 -7.073 1.00 95.44 93 LEU A CA 1
ATOM 714 C C . LEU A 1 93 ? -8.571 -4.827 -6.852 1.00 95.44 93 LEU A C 1
ATOM 716 O O . LEU A 1 93 ? -9.264 -4.411 -5.927 1.00 95.44 93 LEU A O 1
ATOM 720 N N . PHE A 1 94 ? -7.947 -4.001 -7.697 1.00 95.94 94 PHE A N 1
ATOM 721 C CA . PHE A 1 94 ? -8.120 -2.546 -7.630 1.00 95.94 94 PHE A CA 1
ATOM 722 C C . PHE A 1 94 ? -9.579 -2.131 -7.824 1.00 95.94 94 PHE A C 1
ATOM 724 O O . PHE A 1 94 ? -10.098 -1.375 -7.006 1.00 95.94 94 PHE A O 1
ATOM 731 N N . GLN A 1 95 ? -10.252 -2.652 -8.851 1.00 94.25 95 GLN A N 1
ATOM 732 C CA . GLN A 1 95 ? -11.659 -2.350 -9.121 1.00 94.25 95 GLN A CA 1
ATOM 733 C C . GLN A 1 95 ? -12.561 -2.768 -7.957 1.00 94.25 95 GLN A C 1
ATOM 735 O O . GLN A 1 95 ? -13.385 -1.979 -7.504 1.00 94.25 95 GLN A O 1
ATOM 740 N N . THR A 1 96 ? -12.361 -3.971 -7.418 1.00 95.06 96 THR A N 1
ATOM 741 C CA . THR A 1 96 ? -13.118 -4.469 -6.260 1.00 95.06 96 THR A CA 1
ATOM 742 C C . THR A 1 96 ? -12.889 -3.592 -5.033 1.00 95.06 96 THR A C 1
ATOM 744 O O . THR A 1 96 ? -13.836 -3.185 -4.363 1.00 95.06 96 THR A O 1
ATOM 747 N N . PHE A 1 97 ? -11.629 -3.258 -4.751 1.00 94.94 97 PHE A N 1
ATOM 748 C CA . PHE A 1 97 ? -11.263 -2.460 -3.589 1.00 94.94 97 PHE A CA 1
ATOM 749 C C . PHE A 1 97 ? -11.791 -1.025 -3.681 1.00 94.94 97 PHE A C 1
ATOM 751 O O . PHE A 1 97 ? -12.325 -0.513 -2.700 1.00 94.94 97 PHE A O 1
ATOM 758 N N . ILE A 1 98 ? -11.680 -0.369 -4.843 1.00 93.12 98 ILE A N 1
ATOM 759 C CA . ILE A 1 98 ? -12.162 1.009 -4.999 1.00 93.12 98 ILE A CA 1
ATOM 760 C C . ILE A 1 98 ? -13.692 1.080 -4.970 1.00 93.12 98 ILE A C 1
ATOM 762 O O . ILE A 1 98 ? -14.244 2.039 -4.432 1.00 93.12 98 ILE A O 1
ATOM 766 N N . ARG A 1 99 ? -14.379 0.044 -5.473 1.00 92.69 99 ARG A N 1
ATOM 767 C CA . ARG A 1 99 ? -15.843 -0.045 -5.495 1.00 92.69 99 ARG A CA 1
ATOM 768 C C . ARG A 1 99 ? -16.458 0.070 -4.101 1.00 92.69 99 ARG A C 1
ATOM 770 O O . ARG A 1 99 ? -17.447 0.775 -3.964 1.00 92.69 99 ARG A O 1
ATOM 777 N N . TYR A 1 100 ? -15.819 -0.483 -3.066 1.00 91.12 100 TYR A N 1
ATOM 778 C CA . TYR A 1 100 ? -16.245 -0.308 -1.667 1.00 91.12 100 TYR A CA 1
ATOM 779 C C . TYR A 1 100 ? -16.419 1.166 -1.258 1.00 91.12 100 TYR A C 1
ATOM 781 O O . TYR A 1 100 ? -17.288 1.503 -0.460 1.00 91.12 100 TYR A O 1
AT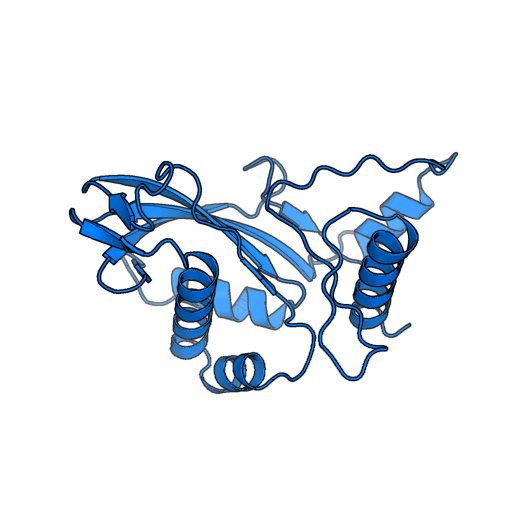OM 789 N N . PHE A 1 101 ? -15.581 2.059 -1.787 1.00 88.19 101 PHE A N 1
ATOM 790 C CA . PHE A 1 101 ? -15.630 3.485 -1.454 1.00 88.19 101 PHE A CA 1
ATOM 791 C C . PHE A 1 101 ? -16.576 4.281 -2.355 1.00 88.19 101 PHE A C 1
ATOM 793 O O . PHE A 1 101 ? -16.961 5.389 -1.992 1.00 88.19 101 PHE A O 1
ATOM 800 N N . LEU A 1 102 ? -16.927 3.743 -3.525 1.00 86.69 102 LEU A N 1
ATOM 801 C CA . LEU A 1 102 ? -17.816 4.390 -4.493 1.00 86.69 102 LEU A CA 1
ATOM 802 C C . LEU A 1 102 ? -19.277 3.978 -4.292 1.00 86.69 102 LEU A C 1
ATOM 804 O O . LEU A 1 102 ? -20.184 4.784 -4.493 1.00 86.69 102 LEU A O 1
ATOM 808 N N . GLU A 1 103 ? -19.509 2.730 -3.896 1.00 82.31 103 GLU A N 1
ATOM 809 C CA . GLU A 1 103 ? -20.833 2.142 -3.763 1.00 82.31 103 GLU A CA 1
ATOM 810 C C . GLU A 1 103 ? -21.225 2.045 -2.285 1.00 82.31 103 GLU A C 1
ATOM 812 O O . GLU A 1 103 ? -20.693 1.249 -1.520 1.00 82.31 103 GLU A O 1
ATOM 817 N N . GLY A 1 104 ? -22.211 2.847 -1.880 1.00 61.62 104 GLY A N 1
ATOM 818 C CA . GLY A 1 104 ? -23.022 2.535 -0.701 1.00 61.62 104 GLY A CA 1
ATOM 819 C C . GLY A 1 104 ? -22.612 3.164 0.629 1.00 61.62 104 GLY A C 1
ATOM 820 O O . GLY A 1 104 ? -23.292 2.910 1.625 1.00 61.62 104 GLY A O 1
ATOM 821 N N . HIS A 1 105 ? -21.578 4.007 0.695 1.00 64.31 105 HIS A N 1
ATOM 822 C CA . HIS A 1 105 ? -21.180 4.654 1.952 1.00 64.31 105 HIS A CA 1
ATOM 823 C C . HIS A 1 105 ? -21.076 6.175 1.813 1.00 64.31 105 HIS A C 1
ATOM 825 O O . HIS A 1 105 ? -20.131 6.696 1.234 1.00 64.31 105 HIS A O 1
ATOM 831 N N . THR A 1 106 ? -22.010 6.907 2.431 1.00 69.94 106 THR A N 1
ATOM 832 C CA . THR A 1 106 ? -21.921 8.373 2.581 1.00 69.94 106 THR A CA 1
ATOM 833 C C . THR A 1 106 ? -20.683 8.789 3.385 1.00 69.94 106 THR A C 1
ATOM 835 O O . THR A 1 106 ? -20.206 9.911 3.252 1.00 69.94 106 THR A O 1
ATOM 838 N N . ALA A 1 107 ? -20.167 7.880 4.221 1.00 80.88 107 ALA A N 1
ATOM 839 C CA . ALA A 1 107 ? -18.942 8.034 4.995 1.00 80.88 107 ALA A CA 1
ATOM 840 C C . ALA A 1 107 ? -18.263 6.659 5.175 1.00 80.88 107 ALA A C 1
ATOM 842 O O . ALA A 1 107 ? -18.561 5.955 6.145 1.00 80.88 107 ALA A O 1
ATOM 843 N N . PRO A 1 108 ? -17.391 6.225 4.245 1.00 89.12 108 PRO A N 1
ATOM 844 C CA . PRO A 1 108 ? -16.715 4.944 4.375 1.00 89.12 108 PRO A CA 1
ATOM 845 C C . PRO A 1 108 ? -15.794 4.939 5.598 1.00 89.12 108 PRO A C 1
ATOM 847 O O . PRO A 1 108 ? -15.102 5.916 5.900 1.00 89.12 108 PRO A O 1
ATOM 850 N N . THR A 1 109 ? -15.776 3.808 6.301 1.00 91.69 109 THR A N 1
ATOM 851 C CA . THR A 1 109 ? -14.916 3.610 7.468 1.00 91.69 109 THR A CA 1
ATOM 852 C C . THR A 1 109 ? -14.007 2.406 7.287 1.00 91.69 109 THR A C 1
ATOM 854 O O . THR A 1 109 ? -14.325 1.449 6.576 1.00 91.69 109 THR A O 1
ATOM 857 N N . LEU A 1 110 ? -12.858 2.467 7.954 1.00 92.00 110 LEU A N 1
ATOM 858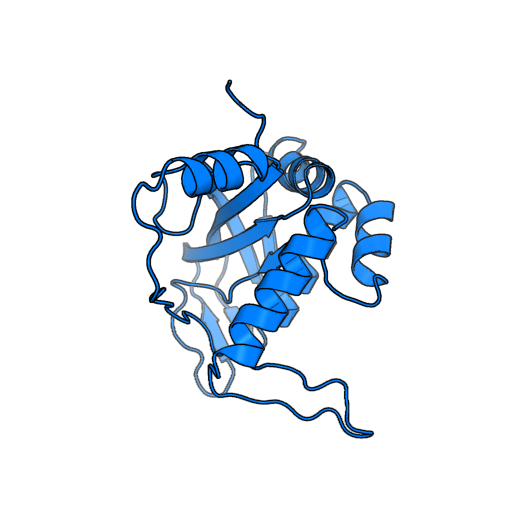 C CA . LEU A 1 110 ? -11.909 1.373 8.081 1.00 92.00 110 LEU A CA 1
ATOM 859 C C . LEU A 1 110 ? -11.746 1.048 9.562 1.00 92.00 110 LEU A C 1
ATOM 861 O O . LEU A 1 110 ? -11.495 1.930 10.386 1.00 92.00 110 LEU A O 1
ATOM 865 N N . ARG A 1 111 ? -11.885 -0.231 9.909 1.00 92.31 111 ARG A N 1
ATOM 866 C CA . ARG A 1 111 ? -11.742 -0.708 11.286 1.00 92.31 111 ARG A CA 1
ATOM 867 C C . ARG A 1 111 ? -10.415 -1.434 11.468 1.00 92.31 111 ARG A C 1
ATOM 869 O O . ARG A 1 111 ? -10.140 -2.401 10.764 1.00 92.31 111 ARG A O 1
ATOM 876 N N . LEU A 1 112 ? -9.638 -1.009 12.461 1.00 91.56 112 LEU A N 1
ATOM 877 C CA . LEU A 1 112 ? -8.443 -1.709 12.942 1.00 91.56 112 LEU A CA 1
ATOM 878 C C . LEU A 1 112 ? -8.674 -2.053 14.411 1.00 91.56 112 L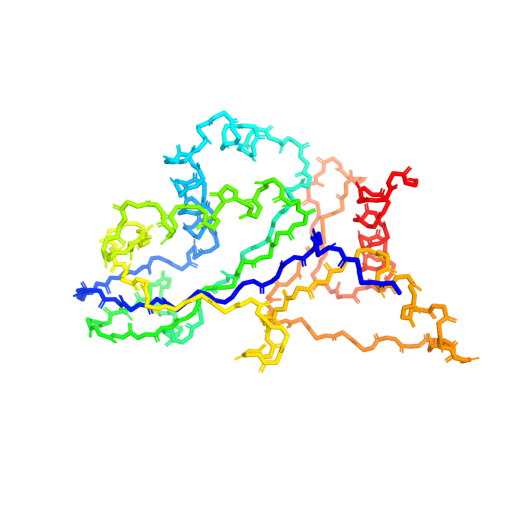EU A C 1
ATOM 880 O O . LEU A 1 112 ? -8.795 -1.164 15.248 1.00 91.56 112 LEU A O 1
ATOM 884 N N . GLU A 1 113 ? -8.785 -3.343 14.728 1.00 88.56 113 GLU A N 1
ATOM 885 C CA . GLU A 1 113 ? -9.216 -3.817 16.053 1.00 88.56 113 GLU A CA 1
ATOM 886 C C . GLU A 1 113 ? -10.551 -3.179 16.492 1.00 88.56 113 GLU A C 1
ATOM 888 O O . GLU A 1 113 ? -11.593 -3.403 15.865 1.00 88.56 113 GLU A O 1
ATOM 893 N N . ARG A 1 114 ? -10.503 -2.404 17.583 1.00 89.38 114 ARG A N 1
ATOM 894 C CA . ARG A 1 114 ? -11.610 -1.655 18.183 1.00 89.38 114 ARG A CA 1
ATOM 895 C C . ARG A 1 114 ? -11.639 -0.192 17.733 1.00 89.38 114 ARG A C 1
ATOM 897 O O . ARG A 1 114 ? -12.549 0.522 18.127 1.00 89.38 114 ARG A O 1
ATOM 904 N N . MET A 1 115 ? -10.657 0.257 16.951 1.00 94.06 115 MET A N 1
ATOM 905 C CA . MET A 1 115 ? -10.607 1.618 16.422 1.00 94.06 115 MET A CA 1
ATOM 906 C C . MET A 1 115 ? -11.354 1.704 15.098 1.00 94.06 115 MET A C 1
ATOM 908 O O . MET A 1 115 ? -11.130 0.888 14.199 1.00 94.06 115 MET A O 1
ATOM 912 N N . GLN A 1 116 ? -12.193 2.727 14.963 1.00 95.00 116 GLN A N 1
ATOM 913 C CA . GLN A 1 116 ? -12.792 3.115 13.691 1.00 95.00 116 GLN A CA 1
ATOM 914 C C . GLN A 1 116 ? -12.155 4.397 13.158 1.00 95.00 116 GLN A C 1
ATOM 916 O O . GLN A 1 116 ? -11.980 5.385 13.880 1.00 95.00 116 GLN A O 1
ATOM 921 N N . PHE A 1 117 ? -11.838 4.371 11.868 1.00 95.81 117 PHE A N 1
ATOM 922 C CA . PHE A 1 117 ? -11.299 5.497 11.128 1.00 95.81 117 PHE A CA 1
ATOM 923 C C . PHE A 1 117 ? -12.278 5.890 10.033 1.00 95.81 117 PHE A C 1
ATOM 925 O O . PHE A 1 117 ? -12.681 5.047 9.233 1.00 95.81 117 PHE A O 1
ATOM 932 N N . ALA A 1 118 ? -12.630 7.169 9.983 1.00 95.56 118 ALA A N 1
ATOM 933 C CA . ALA A 1 118 ? -13.286 7.747 8.826 1.00 95.56 118 ALA A CA 1
ATOM 934 C C . ALA A 1 118 ? -12.267 7.880 7.692 1.00 95.56 118 ALA A C 1
ATOM 936 O O . ALA A 1 118 ? -11.117 8.276 7.923 1.00 95.56 118 ALA A O 1
ATOM 937 N N . ILE A 1 119 ? -12.693 7.555 6.477 1.00 94.44 119 ILE A N 1
ATOM 938 C CA . ILE A 1 119 ? -11.892 7.731 5.272 1.00 94.44 119 ILE A CA 1
ATOM 939 C C . ILE A 1 119 ? -12.381 8.989 4.578 1.00 94.44 119 ILE A C 1
ATOM 941 O O . ILE A 1 119 ? -13.537 9.073 4.176 1.00 94.44 119 ILE A O 1
ATOM 945 N N . SER A 1 120 ? -11.498 9.975 4.467 1.00 90.88 120 SER A N 1
ATOM 946 C CA . SER A 1 120 ? -11.825 11.274 3.869 1.00 90.88 120 SER A CA 1
ATOM 947 C C . SER A 1 120 ? -11.250 11.455 2.469 1.00 90.88 120 SER A C 1
ATOM 949 O O . SER A 1 120 ? -11.712 12.320 1.732 1.00 90.88 120 SER A O 1
ATOM 951 N N . GLU A 1 121 ? -10.243 10.663 2.097 1.00 92.81 121 GLU A N 1
ATOM 952 C CA . GLU A 1 121 ? -9.497 10.866 0.859 1.00 92.81 121 GLU A CA 1
ATOM 953 C C . GLU A 1 121 ? -8.768 9.587 0.433 1.00 92.81 121 GLU A C 1
ATOM 955 O O . GLU A 1 121 ? -8.194 8.879 1.267 1.00 92.81 121 GLU A O 1
ATOM 960 N N . ILE A 1 122 ? -8.766 9.307 -0.873 1.00 95.25 122 ILE A N 1
ATOM 961 C CA . ILE A 1 122 ? -7.986 8.230 -1.491 1.00 95.25 122 ILE A CA 1
ATOM 962 C C . ILE A 1 122 ? -7.228 8.820 -2.675 1.00 95.25 122 ILE A C 1
ATOM 964 O O . ILE A 1 122 ? -7.822 9.250 -3.660 1.00 95.25 122 ILE A O 1
ATOM 968 N N . LEU A 1 123 ? -5.904 8.825 -2.574 1.00 96.44 123 LEU A N 1
ATOM 969 C CA . LEU A 1 123 ? -5.008 9.384 -3.576 1.00 96.44 123 LEU A CA 1
ATOM 970 C C . LEU A 1 123 ? -4.354 8.268 -4.382 1.00 96.44 123 LEU A C 1
ATOM 972 O O . LEU A 1 123 ? -3.670 7.418 -3.814 1.00 96.44 123 LEU A O 1
ATOM 976 N N . SER A 1 124 ? -4.537 8.294 -5.697 1.00 94.31 124 SER A N 1
ATOM 977 C CA . SER A 1 124 ? -3.997 7.300 -6.637 1.00 94.31 124 SER A CA 1
ATOM 978 C C . SER A 1 124 ? -3.350 7.922 -7.875 1.00 94.31 124 SER A C 1
ATOM 980 O O . SER A 1 124 ? -2.572 7.264 -8.561 1.00 94.31 124 SER A O 1
ATOM 982 N N . THR A 1 125 ? -3.632 9.195 -8.151 1.00 92.25 125 THR A N 1
ATOM 983 C CA . THR A 1 125 ? -3.110 9.913 -9.313 1.00 92.25 125 THR A CA 1
ATOM 984 C C . THR A 1 125 ? -1.619 10.226 -9.144 1.00 92.25 125 THR A C 1
ATOM 986 O O . THR A 1 125 ? -1.208 10.710 -8.085 1.00 92.25 125 THR A O 1
ATOM 989 N N . PRO A 1 126 ? -0.780 10.017 -10.177 1.00 90.81 126 PRO A N 1
ATOM 990 C CA . PRO A 1 126 ? 0.608 10.468 -10.149 1.00 90.81 126 PRO A CA 1
ATOM 991 C C . PRO A 1 126 ? 0.719 11.955 -9.774 1.00 90.81 126 PRO A C 1
ATOM 993 O O . PRO A 1 126 ? 0.057 12.805 -10.363 1.00 90.81 126 PRO A O 1
ATOM 996 N N . GLY A 1 127 ? 1.554 12.264 -8.780 1.00 91.44 127 GLY A N 1
ATOM 997 C CA . GLY A 1 127 ? 1.781 13.632 -8.299 1.00 91.44 127 GLY A CA 1
ATOM 998 C C . GLY A 1 127 ? 0.860 14.102 -7.166 1.00 91.44 127 GLY A C 1
ATOM 999 O O . GLY A 1 127 ? 1.176 15.109 -6.541 1.00 91.44 127 GLY A O 1
ATOM 1000 N N . SER A 1 128 ? -0.215 13.379 -6.825 1.00 93.81 128 SER A N 1
ATOM 1001 C CA . SER A 1 128 ? -1.100 13.777 -5.715 1.00 93.81 128 SER A CA 1
ATOM 1002 C C . SER A 1 128 ? -0.506 13.488 -4.329 1.00 93.81 128 SER A C 1
ATOM 1004 O O . SER A 1 128 ? -0.821 14.167 -3.358 1.00 93.81 128 SER A O 1
ATOM 1006 N N . HIS A 1 129 ? 0.366 12.484 -4.221 1.00 95.06 129 HIS A N 1
ATOM 1007 C CA . HIS A 1 129 ? 1.175 12.201 -3.034 1.00 95.06 129 HIS A CA 1
ATOM 1008 C C . HIS A 1 129 ? 2.487 11.521 -3.468 1.00 95.06 129 HIS A C 1
ATOM 1010 O O . HIS A 1 129 ? 2.442 10.689 -4.374 1.00 95.06 129 HIS A O 1
ATOM 1016 N N . PRO A 1 130 ? 3.645 11.760 -2.812 1.00 93.69 130 PRO A N 1
ATOM 1017 C CA . PRO A 1 130 ? 4.936 11.179 -3.223 1.00 93.69 130 PRO A CA 1
ATOM 1018 C C . PRO A 1 130 ? 4.998 9.643 -3.271 1.00 93.69 130 PRO A C 1
ATOM 1020 O O . PRO A 1 130 ? 5.919 9.072 -3.843 1.00 93.69 130 PRO A O 1
ATOM 1023 N N . LEU A 1 131 ? 4.048 8.975 -2.613 1.00 94.06 131 LEU A N 1
ATOM 1024 C CA . LEU A 1 131 ? 3.936 7.513 -2.540 1.00 94.06 131 LEU A CA 1
ATOM 1025 C C . LEU A 1 131 ? 2.670 6.955 -3.215 1.00 94.06 131 LEU A C 1
ATOM 1027 O O . LEU A 1 131 ? 2.448 5.742 -3.137 1.00 94.06 131 LEU A O 1
ATOM 1031 N N . ALA A 1 132 ? 1.858 7.825 -3.824 1.00 96.94 132 ALA A N 1
ATOM 1032 C CA . ALA A 1 132 ? 0.703 7.450 -4.632 1.00 96.94 132 ALA A CA 1
ATOM 1033 C C . ALA A 1 132 ? 1.065 7.456 -6.120 1.00 96.94 132 ALA A C 1
ATOM 1035 O O . ALA A 1 132 ? 1.972 8.168 -6.555 1.00 96.94 132 ALA A O 1
ATOM 1036 N N . GLY A 1 133 ? 0.339 6.672 -6.903 1.00 96.38 133 GLY A N 1
ATOM 1037 C CA . GLY A 1 133 ? 0.479 6.662 -8.348 1.00 96.38 133 GLY A CA 1
ATOM 1038 C C . GLY A 1 133 ? -0.213 5.472 -8.988 1.00 96.38 133 GLY A C 1
ATOM 1039 O O . GLY A 1 133 ? -0.574 4.498 -8.330 1.00 96.38 133 GLY A O 1
ATOM 1040 N N . SER A 1 134 ? -0.339 5.539 -10.302 1.00 96.25 134 SER A N 1
ATOM 1041 C CA . SER A 1 134 ? -0.810 4.445 -11.137 1.00 96.25 134 SER A CA 1
ATOM 1042 C C . SER A 1 134 ? 0.036 4.391 -12.398 1.00 96.25 134 SER A C 1
ATOM 1044 O O . SER A 1 134 ? 0.428 5.435 -12.920 1.00 96.25 134 SER A O 1
ATOM 1046 N N . THR A 1 135 ? 0.321 3.192 -12.886 1.00 95.44 135 THR A N 1
ATOM 1047 C CA . THR A 1 135 ? 1.040 2.981 -14.148 1.00 95.44 135 THR A CA 1
ATOM 1048 C C . THR A 1 135 ? 0.659 1.621 -14.729 1.00 95.44 135 THR A C 1
ATOM 1050 O O . THR A 1 135 ? -0.141 0.889 -14.137 1.00 95.44 135 THR A O 1
ATOM 1053 N N . SER A 1 136 ? 1.209 1.274 -15.887 1.00 94.44 136 SER A N 1
ATOM 1054 C CA . SER A 1 136 ? 1.084 -0.066 -16.455 1.00 94.44 136 SER A CA 1
ATOM 1055 C C . SER A 1 136 ? 2.443 -0.729 -16.658 1.00 94.44 136 SER A C 1
ATOM 1057 O O . SER A 1 136 ? 3.458 -0.046 -16.789 1.00 94.44 136 SER A O 1
ATOM 1059 N N . LEU A 1 137 ? 2.465 -2.061 -16.730 1.00 93.25 137 LEU A N 1
ATOM 1060 C CA . LEU A 1 137 ? 3.663 -2.814 -17.131 1.00 93.25 137 LEU A CA 1
ATOM 1061 C C . LEU A 1 137 ? 4.229 -2.305 -18.469 1.00 93.25 137 LEU A C 1
ATOM 1063 O O . LEU A 1 137 ? 5.418 -2.017 -18.551 1.00 93.25 137 LEU A O 1
ATOM 1067 N N . ALA A 1 138 ? 3.365 -2.066 -19.461 1.00 93.19 138 ALA A N 1
ATOM 1068 C CA . ALA A 1 138 ? 3.764 -1.531 -20.764 1.00 93.19 138 ALA A CA 1
ATOM 1069 C C . ALA A 1 138 ? 4.393 -0.127 -20.670 1.00 93.19 138 ALA A C 1
ATOM 1071 O O . ALA A 1 138 ? 5.356 0.181 -21.367 1.00 93.19 138 ALA A O 1
ATOM 1072 N N . GLU A 1 139 ? 3.892 0.739 -19.782 1.00 94.38 139 GLU A N 1
ATOM 1073 C CA . GLU A 1 139 ? 4.526 2.036 -19.519 1.00 94.38 139 GLU A CA 1
ATOM 1074 C C . GLU A 1 139 ? 5.886 1.896 -18.833 1.00 94.38 139 GLU A C 1
ATOM 1076 O O . GLU A 1 139 ? 6.783 2.689 -19.117 1.00 94.38 139 GLU A O 1
ATOM 1081 N N . LEU A 1 140 ? 6.052 0.931 -17.922 1.00 93.06 140 LEU A N 1
ATOM 1082 C CA . LEU A 1 140 ? 7.344 0.661 -17.287 1.00 93.06 140 LEU A CA 1
ATOM 1083 C C . LEU A 1 140 ? 8.369 0.161 -18.313 1.00 93.06 140 LEU A C 1
ATOM 1085 O O . LEU A 1 140 ? 9.488 0.672 -18.340 1.00 93.06 140 LEU A O 1
ATOM 1089 N N . GLU A 1 141 ? 7.977 -0.758 -19.196 1.00 92.62 141 GLU A N 1
ATOM 1090 C CA . GLU A 1 141 ? 8.813 -1.250 -20.298 1.00 92.62 141 GLU A CA 1
ATOM 1091 C C . GLU A 1 141 ? 9.181 -0.133 -21.276 1.00 92.62 141 GLU A C 1
ATOM 1093 O O . GLU A 1 141 ? 10.354 0.044 -21.601 1.00 92.62 141 GLU A O 1
ATOM 1098 N N . ALA A 1 142 ? 8.204 0.674 -21.697 1.00 93.69 142 ALA A N 1
ATOM 1099 C CA . ALA A 1 142 ? 8.443 1.803 -22.590 1.00 93.69 142 ALA A CA 1
ATOM 1100 C C . ALA A 1 142 ? 9.387 2.837 -21.958 1.00 93.69 142 ALA A C 1
ATOM 1102 O O . ALA A 1 142 ? 10.282 3.349 -22.631 1.00 93.69 142 ALA A O 1
ATOM 1103 N N . LYS A 1 143 ? 9.227 3.123 -20.657 1.00 92.31 143 LYS A N 1
ATOM 1104 C CA . LYS A 1 143 ? 10.141 4.001 -19.911 1.00 92.31 143 LYS A CA 1
ATOM 1105 C C . LYS A 1 143 ? 11.550 3.432 -19.874 1.00 92.31 143 LYS A C 1
ATOM 1107 O O . LYS A 1 143 ? 12.482 4.197 -20.073 1.00 92.31 143 LYS A O 1
ATOM 1112 N N . TRP A 1 144 ? 11.705 2.130 -19.639 1.00 91.25 144 TRP A N 1
ATOM 1113 C CA . TRP A 1 144 ? 13.011 1.474 -19.639 1.00 91.25 144 TRP A CA 1
ATOM 1114 C C . TRP A 1 144 ? 13.676 1.523 -21.018 1.00 91.25 144 TRP A C 1
ATOM 1116 O O . TRP A 1 144 ? 14.819 1.961 -21.131 1.00 91.25 144 TRP A O 1
ATOM 1126 N N . ALA A 1 145 ? 12.945 1.157 -22.073 1.00 93.12 145 ALA A N 1
ATOM 1127 C CA . ALA A 1 145 ? 13.443 1.150 -23.448 1.00 93.12 145 ALA A CA 1
ATOM 1128 C C . ALA A 1 145 ? 13.851 2.546 -23.953 1.00 93.12 145 ALA A C 1
ATOM 1130 O O . ALA A 1 145 ? 14.709 2.665 -24.824 1.00 93.12 145 ALA A O 1
ATOM 1131 N N . ALA A 1 146 ? 13.255 3.605 -23.402 1.00 94.81 146 ALA A N 1
ATOM 1132 C CA . ALA A 1 146 ? 13.575 4.984 -23.751 1.00 94.81 146 ALA A CA 1
ATOM 1133 C C . ALA A 1 146 ? 14.853 5.525 -23.079 1.00 94.81 146 ALA A C 1
ATOM 1135 O O . ALA A 1 146 ? 15.250 6.648 -23.389 1.00 94.81 146 ALA A O 1
ATOM 1136 N N . ILE A 1 147 ? 15.495 4.786 -22.161 1.00 93.75 147 ILE A N 1
ATOM 1137 C CA . ILE A 1 147 ? 16.708 5.240 -21.464 1.00 93.75 147 ILE A CA 1
ATOM 1138 C C . ILE A 1 147 ? 17.932 5.012 -22.372 1.00 93.75 147 ILE A C 1
ATOM 1140 O O . ILE A 1 147 ? 18.320 3.863 -22.578 1.00 93.75 147 ILE A O 1
ATOM 1144 N N . PRO A 1 148 ? 18.608 6.070 -22.871 1.00 89.25 148 PRO A N 1
ATOM 1145 C CA . PRO A 1 148 ? 19.706 5.917 -23.834 1.00 89.25 148 PRO A CA 1
ATOM 1146 C C . PRO A 1 148 ? 20.954 5.247 -23.246 1.00 89.25 148 PRO A C 1
ATOM 1148 O O . PRO A 1 148 ? 21.748 4.677 -23.982 1.00 89.25 148 PRO A O 1
ATOM 1151 N N . ASN A 1 149 ? 21.127 5.327 -21.923 1.00 91.06 149 ASN A N 1
ATOM 1152 C CA . ASN A 1 149 ? 22.215 4.707 -21.171 1.00 91.06 149 ASN A CA 1
ATOM 1153 C C . ASN A 1 149 ? 21.648 4.182 -19.843 1.00 91.06 149 ASN A C 1
ATOM 1155 O O . ASN A 1 149 ? 21.522 4.965 -18.894 1.00 91.06 149 ASN A O 1
ATOM 1159 N N . PRO A 1 150 ? 21.224 2.909 -19.771 1.00 87.94 150 PRO A N 1
ATOM 1160 C CA . PRO A 1 150 ? 20.617 2.372 -18.563 1.00 87.94 150 PRO A CA 1
ATOM 1161 C C . PRO A 1 150 ? 21.615 2.419 -17.395 1.00 87.94 150 PRO A C 1
ATOM 1163 O O . PRO A 1 150 ? 22.791 2.090 -17.572 1.00 87.94 150 PRO A O 1
ATOM 1166 N N . PRO A 1 151 ? 21.181 2.845 -16.196 1.00 88.88 151 PRO A N 1
ATOM 1167 C CA . PRO A 1 151 ? 22.071 2.963 -15.052 1.00 88.88 151 PRO A CA 1
ATOM 1168 C C . PRO A 1 151 ? 22.545 1.582 -14.590 1.00 88.88 151 PRO A C 1
ATOM 1170 O O . PRO A 1 151 ? 21.755 0.650 -14.461 1.00 88.88 151 PRO A O 1
ATOM 1173 N N . THR A 1 152 ? 23.829 1.470 -14.254 1.00 89.38 152 THR A N 1
ATOM 1174 C CA . THR A 1 152 ? 24.403 0.265 -13.625 1.00 89.38 152 THR A CA 1
ATOM 1175 C C . THR A 1 152 ? 24.205 0.237 -12.108 1.00 89.38 152 THR A C 1
ATOM 1177 O O . THR A 1 152 ? 24.496 -0.765 -11.463 1.00 89.38 152 THR A O 1
ATOM 1180 N N . THR A 1 153 ? 23.713 1.339 -11.533 1.00 91.38 153 THR A N 1
ATOM 1181 C CA . THR A 1 153 ? 23.470 1.504 -10.098 1.00 91.38 153 THR A CA 1
ATOM 1182 C C . THR A 1 153 ? 22.066 2.053 -9.884 1.00 91.38 153 THR A C 1
ATOM 1184 O O . THR A 1 153 ? 21.733 3.123 -10.392 1.00 91.38 153 THR A O 1
ATOM 1187 N N . ILE A 1 154 ? 21.255 1.345 -9.098 1.00 90.81 154 ILE A N 1
ATOM 1188 C CA . ILE A 1 154 ? 19.874 1.732 -8.787 1.00 90.81 154 ILE A CA 1
ATOM 1189 C C . ILE A 1 154 ? 19.786 2.051 -7.288 1.00 90.81 154 ILE A C 1
ATOM 1191 O O . ILE A 1 154 ? 19.897 1.136 -6.469 1.00 90.81 154 ILE A O 1
ATOM 1195 N N . PRO A 1 155 ? 19.602 3.324 -6.890 1.00 92.50 155 PRO A N 1
ATOM 1196 C CA . PRO A 1 155 ? 19.429 3.669 -5.486 1.00 92.50 155 PRO A CA 1
ATOM 1197 C C . PRO A 1 155 ? 18.060 3.194 -4.986 1.00 92.50 155 PRO A C 1
ATOM 1199 O O . PRO A 1 155 ? 17.027 3.485 -5.588 1.00 92.50 155 PRO A O 1
ATOM 1202 N N . LEU A 1 156 ? 18.046 2.495 -3.850 1.00 92.06 156 LEU A N 1
ATOM 1203 C CA . LEU A 1 156 ? 16.827 2.027 -3.190 1.00 92.06 156 LEU A CA 1
ATOM 1204 C C . LEU A 1 156 ? 16.737 2.601 -1.777 1.00 92.06 156 LEU A C 1
ATOM 1206 O O . LEU A 1 156 ? 17.721 2.656 -1.043 1.00 92.06 156 LEU A O 1
ATOM 1210 N N . THR A 1 157 ? 15.537 3.021 -1.377 1.00 92.12 157 THR A N 1
ATOM 1211 C CA . THR A 1 157 ? 15.256 3.500 -0.017 1.00 92.12 157 THR A CA 1
ATOM 1212 C C . THR A 1 157 ? 14.222 2.601 0.646 1.00 92.12 157 THR A C 1
ATOM 1214 O O . THR A 1 157 ? 13.050 2.600 0.268 1.00 92.12 157 THR A O 1
ATOM 1217 N N . PHE A 1 158 ? 14.639 1.873 1.680 1.00 90.94 158 PHE A N 1
ATOM 1218 C CA . PHE A 1 158 ? 13.755 1.034 2.485 1.00 90.94 158 PHE A CA 1
ATOM 1219 C C . PHE A 1 158 ? 13.060 1.884 3.553 1.00 90.94 158 PHE A C 1
ATOM 1221 O O . PHE A 1 158 ? 13.668 2.297 4.537 1.00 90.94 158 PHE A O 1
ATOM 1228 N N . ARG A 1 159 ? 11.772 2.178 3.344 1.00 88.62 159 ARG A N 1
ATOM 1229 C CA . ARG A 1 159 ? 10.962 3.025 4.248 1.00 88.62 159 ARG A CA 1
ATOM 1230 C C . ARG A 1 159 ? 10.362 2.268 5.434 1.00 88.62 159 ARG A C 1
ATOM 1232 O O . ARG A 1 159 ? 9.796 2.883 6.333 1.00 88.62 159 ARG A O 1
ATOM 1239 N N . THR A 1 160 ? 10.470 0.946 5.423 1.00 85.56 160 THR A N 1
ATOM 1240 C CA . THR A 1 160 ? 10.029 0.048 6.490 1.00 85.56 160 THR A CA 1
ATOM 1241 C C . THR A 1 160 ? 11.094 -1.024 6.710 1.00 85.56 160 THR A C 1
ATOM 1243 O O . THR A 1 160 ? 11.796 -1.371 5.751 1.00 85.56 160 THR A O 1
ATOM 1246 N N . PRO A 1 161 ? 11.208 -1.589 7.928 1.00 86.50 161 PRO A N 1
ATOM 1247 C CA . PRO A 1 161 ? 12.037 -2.767 8.157 1.00 86.50 161 PRO A CA 1
ATOM 1248 C C . PRO A 1 161 ? 11.730 -3.845 7.112 1.00 86.50 161 PRO A C 1
ATOM 1250 O O . PRO A 1 161 ? 10.568 -4.192 6.903 1.00 86.50 161 PRO A O 1
ATOM 1253 N N . THR A 1 162 ? 12.763 -4.314 6.417 1.00 88.44 162 THR A N 1
ATOM 1254 C CA . THR A 1 162 ? 12.646 -5.249 5.291 1.00 88.44 162 THR A CA 1
ATOM 1255 C C . THR A 1 162 ? 13.506 -6.469 5.577 1.00 88.44 162 THR A C 1
ATOM 1257 O O . THR A 1 162 ? 14.638 -6.333 6.031 1.00 88.44 162 THR A O 1
ATOM 1260 N N . ALA A 1 163 ? 12.959 -7.657 5.335 1.00 89.00 163 ALA A N 1
ATOM 1261 C CA . ALA A 1 163 ? 13.660 -8.918 5.516 1.00 89.00 163 ALA A CA 1
ATOM 1262 C C . ALA A 1 163 ? 13.338 -9.869 4.360 1.00 89.00 163 ALA A C 1
ATOM 1264 O O . ALA A 1 163 ? 12.215 -9.893 3.856 1.00 89.00 163 ALA A O 1
ATOM 1265 N N . PHE A 1 164 ? 14.321 -10.673 3.974 1.00 87.44 164 PHE A N 1
ATOM 1266 C CA . PHE A 1 164 ? 14.258 -11.628 2.874 1.00 87.44 164 PHE A CA 1
ATOM 1267 C C . PHE A 1 164 ? 14.178 -13.039 3.450 1.00 87.44 164 PHE A C 1
ATOM 1269 O O . PHE A 1 164 ? 14.964 -13.407 4.324 1.00 87.44 164 PHE A O 1
ATOM 1276 N N . THR A 1 165 ? 13.210 -13.836 2.998 1.00 81.06 165 THR A N 1
ATOM 1277 C CA . THR A 1 165 ? 13.064 -15.224 3.459 1.00 81.06 165 THR A CA 1
ATOM 1278 C C . THR A 1 165 ? 13.890 -16.142 2.572 1.00 81.06 165 THR A C 1
ATOM 1280 O O . THR A 1 165 ? 13.621 -16.245 1.380 1.00 81.06 165 THR A O 1
ATOM 1283 N N . MET A 1 166 ? 14.841 -16.870 3.150 1.00 76.62 166 MET A N 1
ATOM 1284 C CA . MET A 1 166 ? 15.607 -17.874 2.417 1.00 76.62 166 MET A CA 1
ATOM 1285 C C . MET A 1 166 ? 14.838 -19.197 2.407 1.00 76.62 166 MET A C 1
ATOM 1287 O O . MET A 1 166 ? 14.653 -19.827 3.447 1.00 76.62 166 MET A O 1
ATOM 1291 N N . ARG A 1 167 ? 14.359 -19.611 1.228 1.00 63.91 167 ARG A N 1
ATOM 1292 C CA . ARG A 1 167 ? 13.536 -20.824 1.046 1.00 63.91 167 ARG A CA 1
ATOM 1293 C C . ARG A 1 167 ? 14.333 -22.137 1.010 1.00 63.91 167 ARG A C 1
ATOM 1295 O O . ARG A 1 167 ? 13.723 -23.197 1.016 1.00 63.91 167 ARG A O 1
ATOM 1302 N N . ASN A 1 168 ? 15.665 -22.072 1.021 1.00 60.56 168 ASN A N 1
ATOM 1303 C CA . ASN A 1 168 ? 16.551 -23.224 0.789 1.00 60.56 168 ASN A CA 1
ATOM 1304 C C . ASN A 1 168 ? 17.080 -23.893 2.075 1.00 60.56 168 ASN A C 1
ATOM 1306 O O . ASN A 1 168 ? 18.081 -24.602 2.025 1.00 60.56 168 ASN A O 1
ATOM 1310 N N . SER A 1 169 ? 16.450 -23.667 3.231 1.00 55.69 169 SER A N 1
ATOM 1311 C CA . SER A 1 169 ? 16.820 -24.305 4.504 1.00 55.69 169 SER A CA 1
ATOM 1312 C C . SER A 1 169 ? 15.596 -24.995 5.118 1.00 55.69 169 SER A C 1
ATOM 1314 O O . SER A 1 169 ? 14.487 -24.470 4.989 1.00 55.69 169 SER A O 1
ATOM 1316 N N . PRO A 1 170 ? 15.762 -26.141 5.813 1.00 58.88 170 PRO A N 1
ATOM 1317 C CA . PRO A 1 170 ? 14.687 -26.765 6.593 1.00 58.88 170 PRO A CA 1
ATOM 1318 C C . PRO A 1 170 ? 14.112 -25.831 7.672 1.00 58.88 170 PRO A C 1
ATOM 1320 O O . PRO A 1 170 ? 13.003 -26.052 8.155 1.00 58.88 170 PRO A O 1
ATOM 1323 N N . PHE A 1 171 ? 14.834 -24.762 8.022 1.00 60.28 171 PHE A N 1
ATOM 1324 C CA . PHE A 1 171 ? 14.358 -23.691 8.886 1.00 60.28 171 PHE A CA 1
ATOM 1325 C C . PHE A 1 171 ? 14.128 -22.408 8.082 1.00 60.28 171 PHE A C 1
ATOM 1327 O O . PHE A 1 171 ? 14.853 -22.092 7.138 1.00 60.28 171 PHE A O 1
ATOM 1334 N N . ARG A 1 172 ? 13.136 -21.611 8.492 1.00 64.75 172 ARG A N 1
ATOM 1335 C CA . ARG A 1 172 ? 12.831 -20.319 7.866 1.00 64.75 172 ARG A CA 1
ATOM 1336 C C . ARG A 1 172 ? 13.894 -19.291 8.267 1.00 64.75 172 ARG A C 1
ATOM 1338 O O . ARG A 1 172 ? 13.744 -18.596 9.266 1.00 64.75 172 ARG A O 1
ATOM 1345 N N . HIS A 1 173 ? 14.989 -19.220 7.516 1.00 79.12 173 HIS A N 1
ATOM 1346 C CA . HIS A 1 173 ? 16.047 -18.239 7.759 1.00 79.12 173 HIS A CA 1
ATOM 1347 C C . HIS A 1 173 ? 15.643 -16.890 7.159 1.00 79.12 173 HIS A C 1
ATOM 1349 O O . HIS A 1 173 ? 15.228 -16.815 6.000 1.00 79.12 173 HIS A O 1
ATOM 1355 N N . MET A 1 174 ? 15.767 -15.824 7.950 1.00 84.31 174 MET A N 1
ATOM 1356 C CA . MET A 1 174 ? 15.509 -14.454 7.507 1.00 84.31 174 MET A CA 1
ATOM 1357 C C . MET A 1 174 ? 16.828 -13.699 7.374 1.00 84.31 174 MET A C 1
ATOM 1359 O O . MET A 1 174 ? 17.631 -13.678 8.304 1.00 84.31 174 MET A O 1
ATOM 1363 N N . HIS A 1 175 ? 17.035 -13.062 6.227 1.00 85.94 175 HIS A N 1
ATOM 1364 C CA . HIS A 1 175 ? 18.146 -12.153 5.986 1.00 85.94 175 HIS A CA 1
ATOM 1365 C C . HIS A 1 175 ? 17.649 -10.708 6.096 1.00 85.94 175 HIS A C 1
ATOM 1367 O O . HIS A 1 175 ? 16.660 -10.352 5.462 1.00 85.94 175 HIS A O 1
ATOM 1373 N N . ILE A 1 176 ? 18.297 -9.879 6.915 1.00 89.12 176 ILE A N 1
ATOM 1374 C CA . ILE A 1 176 ? 17.806 -8.525 7.253 1.00 89.12 176 ILE A CA 1
ATOM 1375 C C . ILE A 1 176 ? 18.583 -7.393 6.573 1.00 89.12 176 ILE A C 1
ATOM 1377 O O . ILE A 1 176 ? 18.210 -6.230 6.701 1.00 89.12 176 ILE A O 1
ATOM 1381 N N . LEU A 1 177 ? 19.669 -7.718 5.869 1.00 89.69 177 LEU A N 1
ATOM 1382 C CA . LEU A 1 177 ? 20.448 -6.737 5.120 1.00 89.69 177 LEU A CA 1
ATOM 1383 C C . LEU A 1 177 ? 20.002 -6.715 3.648 1.00 89.69 177 LEU A C 1
ATOM 1385 O O . LEU A 1 177 ? 19.623 -7.764 3.114 1.00 89.69 177 LEU A O 1
ATOM 1389 N N . PRO A 1 178 ? 20.044 -5.547 2.982 1.00 88.44 178 PRO A N 1
ATOM 1390 C CA . PRO A 1 178 ? 19.644 -5.395 1.585 1.00 88.44 178 PRO A CA 1
ATOM 1391 C C . PRO A 1 178 ? 20.748 -5.883 0.634 1.00 88.44 178 PRO A C 1
ATOM 1393 O O . PRO A 1 178 ? 21.335 -5.098 -0.106 1.00 88.44 178 PRO A O 1
ATOM 1396 N N . ASP A 1 179 ? 21.053 -7.180 0.680 1.00 91.19 179 ASP A N 1
ATOM 1397 C CA . ASP A 1 179 ? 22.031 -7.812 -0.211 1.00 91.19 179 ASP A CA 1
ATOM 1398 C C . ASP A 1 179 ? 21.518 -7.792 -1.668 1.00 91.19 179 ASP A C 1
ATOM 1400 O O . ASP A 1 179 ? 20.408 -8.288 -1.913 1.00 91.19 179 ASP A O 1
ATOM 1404 N N . PRO A 1 180 ? 22.258 -7.214 -2.640 1.00 92.19 180 PRO A N 1
ATOM 1405 C CA . PRO A 1 180 ? 21.762 -7.023 -4.001 1.00 92.19 180 PRO A CA 1
ATOM 1406 C C . PRO A 1 180 ? 21.184 -8.278 -4.676 1.00 92.19 180 PRO A C 1
ATOM 1408 O O . PRO A 1 180 ? 20.092 -8.163 -5.233 1.00 92.19 180 PRO A O 1
ATOM 1411 N N . PRO A 1 181 ? 21.800 -9.477 -4.612 1.00 92.06 181 PRO A N 1
ATOM 1412 C CA . PRO A 1 181 ? 21.224 -10.678 -5.217 1.00 92.06 181 PRO A CA 1
ATOM 1413 C C . PRO A 1 181 ? 19.855 -11.054 -4.637 1.00 92.06 181 PRO A C 1
ATOM 1415 O O . PRO A 1 181 ? 18.979 -11.487 -5.381 1.00 92.06 181 PRO A O 1
ATOM 1418 N N . LEU A 1 182 ? 19.632 -10.843 -3.334 1.00 91.25 182 LEU A N 1
ATOM 1419 C CA . LEU A 1 182 ? 18.330 -11.090 -2.702 1.00 91.25 182 LEU A CA 1
ATOM 1420 C C . LEU A 1 182 ? 17.295 -10.047 -3.130 1.00 91.25 182 LEU A C 1
ATOM 1422 O O . LEU A 1 182 ? 16.165 -10.398 -3.461 1.00 91.25 182 LEU A O 1
ATOM 1426 N N . VAL A 1 183 ? 17.684 -8.770 -3.152 1.00 92.69 183 VAL A N 1
ATOM 1427 C CA . VAL A 1 183 ? 16.800 -7.666 -3.551 1.00 92.69 183 VAL A CA 1
ATOM 1428 C C . VAL A 1 183 ? 16.369 -7.816 -5.008 1.00 92.69 183 VAL A C 1
ATOM 1430 O O . VAL A 1 183 ? 15.174 -7.845 -5.299 1.00 92.69 183 VAL A O 1
ATOM 1433 N N . PHE A 1 184 ? 17.330 -7.920 -5.926 1.00 92.88 184 PHE A N 1
ATOM 1434 C CA . PHE A 1 184 ? 17.048 -7.992 -7.356 1.00 92.88 184 PHE A CA 1
ATOM 1435 C C . PHE A 1 184 ? 16.456 -9.342 -7.760 1.00 92.88 184 PHE A C 1
ATOM 1437 O O . PHE A 1 184 ? 15.594 -9.367 -8.632 1.00 92.88 184 PHE A O 1
ATOM 1444 N N . GLY A 1 185 ? 16.828 -10.439 -7.092 1.00 91.94 185 GLY A N 1
ATOM 1445 C CA . GLY A 1 185 ? 16.212 -11.749 -7.309 1.00 91.94 185 GLY A CA 1
ATOM 1446 C C . GLY A 1 185 ? 14.729 -11.776 -6.932 1.00 91.94 185 GLY A C 1
ATOM 1447 O O . GLY A 1 185 ? 13.907 -12.277 -7.698 1.00 91.94 185 GLY A O 1
ATOM 1448 N N . GLU A 1 186 ? 14.351 -11.184 -5.792 1.00 89.50 186 GLU A N 1
ATOM 1449 C CA . GLU A 1 186 ? 12.936 -11.048 -5.426 1.00 89.50 186 GLU A CA 1
ATOM 1450 C C . GLU A 1 186 ? 12.185 -10.149 -6.414 1.00 89.50 186 GLU A C 1
ATOM 1452 O O . GLU A 1 186 ? 11.112 -10.533 -6.874 1.00 89.50 186 GLU A O 1
ATOM 1457 N N . LEU A 1 187 ? 12.744 -8.988 -6.782 1.00 92.00 187 LEU A N 1
ATOM 1458 C CA . LEU A 1 187 ? 12.119 -8.076 -7.749 1.00 92.00 187 LEU A CA 1
ATOM 1459 C C . LEU A 1 187 ? 11.914 -8.727 -9.123 1.00 92.00 187 LEU A C 1
ATOM 1461 O O . LEU A 1 187 ? 10.817 -8.618 -9.668 1.00 92.00 187 LEU A O 1
ATOM 1465 N N . ALA A 1 188 ? 12.922 -9.427 -9.651 1.00 91.88 188 ALA A N 1
ATOM 1466 C CA . ALA A 1 188 ? 12.821 -10.170 -10.909 1.00 91.88 188 ALA A CA 1
ATOM 1467 C C . ALA A 1 188 ? 11.717 -11.226 -10.823 1.00 91.88 188 ALA A C 1
ATOM 1469 O O . ALA A 1 188 ? 10.807 -11.252 -11.637 1.00 91.88 188 ALA A O 1
ATOM 1470 N N . SER A 1 189 ? 11.691 -11.995 -9.739 1.00 89.50 189 SER A N 1
ATOM 1471 C CA . SER A 1 189 ? 10.665 -13.011 -9.549 1.00 89.50 189 SER A CA 1
ATOM 1472 C C . SER A 1 189 ? 9.247 -12.420 -9.395 1.00 89.50 189 SER A C 1
ATOM 1474 O O . SER A 1 189 ? 8.266 -13.077 -9.748 1.00 89.50 189 SER A O 1
ATOM 1476 N N . TYR A 1 190 ? 9.091 -11.201 -8.856 1.00 89.25 190 TYR A N 1
ATOM 1477 C CA . TYR A 1 190 ? 7.812 -10.474 -8.896 1.00 89.25 190 TYR A CA 1
ATOM 1478 C C . TYR A 1 190 ? 7.451 -10.054 -10.323 1.00 89.25 190 TYR A C 1
ATOM 1480 O O . TYR A 1 190 ? 6.292 -10.183 -10.704 1.00 89.25 190 TYR A O 1
ATOM 1488 N N . TRP A 1 191 ? 8.421 -9.567 -11.096 1.00 91.12 191 TRP A N 1
ATOM 1489 C CA . TRP A 1 191 ? 8.233 -9.179 -12.491 1.00 91.12 191 TRP A CA 1
ATOM 1490 C C . TRP A 1 191 ? 7.809 -10.364 -13.367 1.00 91.12 191 TRP A C 1
ATOM 1492 O O . TRP A 1 191 ? 6.812 -10.264 -14.083 1.00 91.12 191 TRP A O 1
ATOM 1502 N N . ASP A 1 192 ? 8.484 -11.504 -13.245 1.00 91.19 192 ASP A N 1
ATOM 1503 C CA . ASP A 1 192 ? 8.161 -12.741 -13.967 1.00 91.19 192 ASP A CA 1
ATOM 1504 C C . ASP A 1 192 ? 6.726 -13.182 -13.664 1.00 91.19 192 ASP A C 1
ATOM 1506 O O . ASP A 1 192 ? 5.933 -13.435 -14.565 1.00 91.19 192 ASP A O 1
ATOM 1510 N N . GLY A 1 193 ? 6.331 -13.147 -12.386 1.00 88.31 193 GLY A N 1
ATOM 1511 C CA . GLY A 1 193 ? 4.966 -13.476 -11.972 1.00 88.31 193 GLY A CA 1
ATOM 1512 C C . GLY A 1 193 ? 3.887 -12.517 -12.493 1.00 88.31 193 GLY A C 1
ATOM 1513 O O . GLY A 1 193 ? 2.729 -12.918 -12.587 1.00 88.31 193 GLY A O 1
ATOM 1514 N N . LEU A 1 194 ? 4.239 -11.268 -12.816 1.00 87.81 194 LEU A N 1
ATOM 1515 C CA . LEU A 1 194 ? 3.321 -10.278 -13.394 1.00 87.81 194 LEU A CA 1
ATOM 1516 C C . LEU A 1 194 ? 3.268 -10.336 -14.924 1.00 87.81 194 LEU A C 1
ATOM 1518 O O . LEU A 1 194 ? 2.242 -9.991 -15.505 1.00 87.81 194 LEU A O 1
ATOM 1522 N N . THR A 1 195 ? 4.364 -10.738 -15.567 1.00 87.88 195 THR A N 1
ATOM 1523 C CA . THR A 1 195 ? 4.498 -10.764 -17.032 1.00 87.88 195 THR A CA 1
ATOM 1524 C C . THR A 1 195 ? 4.281 -12.148 -17.641 1.00 87.88 195 THR A C 1
ATOM 1526 O O . THR A 1 195 ? 4.013 -12.244 -18.834 1.00 87.88 195 THR A O 1
ATOM 1529 N N . GLY A 1 196 ? 4.340 -13.209 -16.833 1.00 81.69 196 GLY A N 1
ATOM 1530 C CA . GLY A 1 196 ? 4.292 -14.595 -17.299 1.00 81.69 196 GLY A CA 1
ATOM 1531 C C . GLY A 1 196 ? 5.591 -15.059 -17.969 1.00 81.69 196 GLY A C 1
ATOM 1532 O O . GLY A 1 196 ? 5.520 -15.930 -18.835 1.00 81.69 196 GLY A O 1
ATOM 1533 N N . SER A 1 197 ? 6.728 -14.451 -17.603 1.00 61.50 197 SER A N 1
ATOM 1534 C CA . SER A 1 197 ? 8.066 -14.768 -18.136 1.00 61.50 197 SER A CA 1
ATOM 1535 C C . SER A 1 197 ? 8.723 -15.955 -17.434 1.00 61.50 197 SER A C 1
ATOM 1537 O O . SER A 1 197 ? 8.394 -16.202 -16.250 1.00 61.50 197 SER A O 1
#

Foldseek 3Di:
DADDFQKWKKKWKWFWQAWDKAFLVQQVLQVVLLLVLLCVQPVPVSVCQVPDPDDRQKGKDGWAQQDDADPRMGTHHGRRMTIMMMIGNGVVSVVSNVCSVVPDDPWDWTDRPPIIITTDDMAAPPPPDPRHYTHHPVRVVVVQVPDPDDDPDDDDDDPDQDWAFDPPDPDGDIHRDPDPCRVVVVVVVVVCVSPVD

pLDDT: mean 89.12, std 9.26, range [44.62, 97.75]

Secondary structure (DSSP, 8-state):
--PPP-EEEEEEEEEESS-EEEES-HHHHHHHHHHHHHHHH-HHHHHHHHH--S--SEEEPPPBSS---BTTEEEE-TT-EEEEEEEES-HHHHHHHHHHHHSS-SS-EEEETTEEEEEEEEE-STTSSTT-EEE-HHHHHHHHHT-SS--S-------S---EEETTSSS-EEE-S--HHHHHHHHHHHHHHHHT-

Radius of gyration: 18.38 Å; chains: 1; bounding box: 47×40×52 Å